Protein 1GV9 (pdb70)

Organism: Rattus norvegicus (NCBI:txid10116)

Nearest PDB structures (foldseek):
  1gv9-assembly1_A  TM=1.005E+00  e=1.846E-49  Rattus norvegicus
  4yge-assembly2_C  TM=9.933E-01  e=7.023E-43  Homo sapiens
  4ygc-assembly1_A  TM=9.864E-01  e=1.204E-42  Homo sapiens
  1r1z-assembly4_D  TM=9.860E-01  e=1.577E-42  Rattus norvegicus
  8jp4-assembly1_B  TM=9.864E-01  e=1.363E-41  Homo sapiens

Secondary structure (DSSP, 8-state):
-EEEE-GGG-EE-SS-S-TTS-BTTEEEEET-EE-SS-EEEE-SSTT-EEEEEESS-B--SSEEEEEEEEEE-SSS----EEEEEEESS---EEEETTE-S--EEEEEEEE------EEEEEEEES-----HHHHHHHH-SEEE----BS-SS-EEEEEEEETTEEEEEEE-SS---TT--EEEEEETT----SSBEEEEEEE--SS--EEEEEEEEEE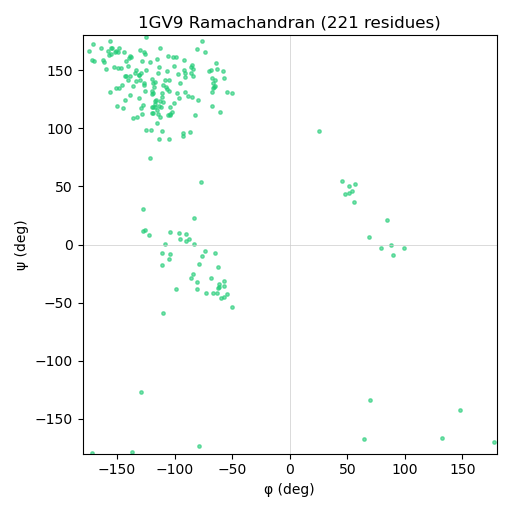EEE-

GO terms:
  GO:0005793 endoplasmic reticulum-Golgi intermediate compartment (C, IDA)
  GO:0042802 identical protein binding (F, IDA)
  GO:0005509 calcium ion binding (F, TAS)
  GO:0005537 D-mannose binding (F, TAS)
  GO:0005793 endoplasmic reticulum-Golgi intermediate compartment (C, TAS)
  GO:0006888 endoplasmic reticulum to Golgi vesicle-mediated transport (P, TAS)
  GO:0098978 glutamatergic synapse (C, IDA)
  GO:0150051 postsynaptic Golgi apparatus (C, IDA)

CATH classification: 2.60.120.200

Solvent-accessible surface area: 10269 Å² total; per-residue (Å²): 118,116,99,140,78,16,139,72,10,7,10,104,22,102,152,7,40,97,132,94,32,61,2,52,86,5,29,65,49,66,59,11,88,24,45,49,91,44,0,81,0,0,14,53,110,124,86,20,103,3,8,0,5,0,129,55,86,1,65,21,143,17,4,15,1,28,1,8,0,92,1,63,23,211,58,85,66,1,9,45,0,0,0,2,2,4,4,71,95,64,15,123,107,5,83,0,8,2,4,32,48,85,20,40,3,0,0,2,0,0,22,2,71,73,145,103,29,14,0,8,0,0,21,11,107,28,136,65,106,2,66,42,168,104,30,6,108,120,51,32,89,21,62,23,98,45,67,2,13,69,35,87,90,18,2,39,0,47,0,21,12,45,120,123,32,0,31,0,44,4,4,29,0,133,35,80,58,128,97,71,32,125,116,10,5,101,18,108,130,12,136,19,21,118,83,0,18,1,0,0,0,0,4,7,22,59,61,18,1,21,0,6,0,33,17,0,36,0,20,43,10,78,159

B-factor: mean 16.16, std 8.23, range [5.57, 56.04]

Radius of gyration: 15.7 Å; Cα contacts (8 Å, |Δi|>4): 688; chains: 1; bounding box: 37×41×34 Å

Structure (mmCIF, N/CA/C/O backbone):
data_1GV9
#
_entry.id   1GV9
#
_cell.length_a   49.043
_cell.length_b   85.407
_cell.length_c   127.672
_cell.angle_alpha   90.00
_cell.angle_beta   90.00
_cell.angle_gamma   90.00
#
_symmetry.space_group_name_H-M   'I 2 2 2'
#
loop_
_entity.id
_entity.type
_entity.pdbx_description
1 polymer P58/ERGIC-53
2 non-polymer 'SULFATE ION'
3 water water
#
loop_
_atom_site.group_PDB
_atom_site.id
_atom_site.type_symbol
_atom_site.label_atom_id
_atom_site.label_alt_id
_atom_site.label_comp_id
_atom_site.label_asym_id
_atom_site.label_entity_id
_atom_site.label_seq_id
_atom_site.pdbx_PDB_ins_code
_atom_site.Cartn_x
_atom_site.Cartn_y
_atom_site.Cartn_z
_atom_site.occupancy
_atom_site.B_iso_or_equiv
_atom_site.auth_seq_id
_atom_site.auth_comp_id
_atom_site.auth_asym_id
_atom_site.auth_atom_id
_atom_site.pdbx_PDB_model_num
ATOM 1 N N . PRO A 1 26 ? -14.723 5.939 16.000 1.00 30.07 50 PRO A N 1
ATOM 2 C CA . PRO A 1 26 ? -13.967 6.123 17.284 1.00 29.54 50 PRO A CA 1
ATOM 3 C C . PRO A 1 26 ? -14.526 7.268 18.149 1.00 28.42 50 PRO A C 1
ATOM 4 O O . PRO A 1 26 ? -14.539 8.410 17.711 1.00 28.65 50 PRO A O 1
ATOM 8 N N . HIS A 1 27 ? -14.987 6.940 19.355 1.00 26.94 51 HIS A N 1
ATOM 9 C CA . HIS A 1 27 ? -15.631 7.893 20.269 1.00 25.74 51 HIS A CA 1
ATOM 10 C C . HIS A 1 27 ? -14.746 9.020 20.819 1.00 23.78 51 HIS A C 1
ATOM 11 O O . HIS A 1 27 ? -13.630 8.777 21.277 1.00 23.62 51 HIS A O 1
ATOM 18 N N . ARG A 1 28 ? -15.298 10.235 20.815 1.00 21.19 52 ARG A N 1
ATOM 19 C CA . ARG A 1 28 ? -14.608 11.431 21.308 1.00 19.18 52 ARG A CA 1
ATOM 20 C C . ARG A 1 28 ? -15.366 12.064 22.468 1.00 17.43 52 ARG A C 1
ATOM 21 O O . ARG A 1 28 ? -16.571 12.300 22.379 1.00 18.26 52 ARG A O 1
ATOM 29 N N . ARG A 1 29 ? -14.664 12.331 23.560 1.00 14.55 53 ARG A N 1
ATOM 30 C CA . ARG A 1 29 ? -15.239 13.080 24.663 1.00 12.88 53 ARG A CA 1
ATOM 31 C C . ARG A 1 29 ? -14.514 14.413 24.735 1.00 11.42 53 ARG A C 1
ATOM 32 O O . ARG A 1 29 ? -13.282 14.444 24.861 1.00 11.05 53 ARG A O 1
ATOM 40 N N . PHE A 1 30 ? -15.259 15.504 24.651 1.00 10.59 54 PHE A N 1
ATOM 41 C CA . PHE A 1 30 ? -14.661 16.823 24.755 1.00 10.18 54 PHE A CA 1
ATOM 42 C C . PHE A 1 30 ? -14.131 17.033 26.162 1.00 9.78 54 PHE A C 1
ATOM 43 O O . PHE A 1 30 ? -14.803 16.759 27.136 1.00 10.61 54 PHE A O 1
ATOM 51 N N . GLU A 1 31 ? -12.896 17.499 26.261 1.00 8.61 55 GLU A N 1
ATOM 52 C CA . GLU A 1 31 ? -12.233 17.675 27.534 1.00 9.01 55 GLU A CA 1
ATOM 53 C C . GLU A 1 31 ? -12.013 19.156 27.778 1.00 9.10 55 GLU A C 1
ATOM 54 O O . GLU A 1 31 ? -11.002 19.726 27.374 1.00 8.65 55 GLU A O 1
ATOM 60 N N . TYR A 1 32 ? -12.982 19.780 28.429 1.00 8.49 56 TYR A N 1
ATOM 61 C CA . TYR A 1 32 ? -12.958 21.214 28.678 1.00 8.04 56 TYR A CA 1
ATOM 62 C C . TYR A 1 32 ? -11.716 21.678 29.431 1.00 8.21 56 TYR A C 1
ATOM 63 O O . TYR A 1 32 ? -11.276 22.800 29.233 1.00 8.03 56 TYR A O 1
ATOM 72 N N . LYS A 1 33 ? -11.164 20.827 30.300 1.00 7.86 57 LYS A N 1
ATOM 73 C CA . LYS A 1 33 ? -10.055 21.222 31.172 1.00 8.00 57 LYS A CA 1
ATOM 74 C C . LYS A 1 33 ? -8.741 21.346 30.412 1.00 7.86 57 LYS A C 1
ATOM 75 O O . LYS A 1 33 ? -7.732 21.780 30.960 1.00 9.04 57 LYS A O 1
ATOM 81 N N . TYR A 1 34 ? -8.770 20.971 29.138 1.00 7.54 58 TYR A N 1
ATOM 82 C CA . TYR A 1 34 ? -7.593 21.057 28.270 1.00 7.46 58 TYR A CA 1
ATOM 83 C C . TYR A 1 34 ? -7.921 21.810 26.988 1.00 6.99 58 TYR A C 1
ATOM 84 O O . TYR A 1 34 ? -7.301 21.594 25.948 1.00 7.29 58 TYR A O 1
ATOM 93 N N . SER A 1 35 ? -8.852 22.743 27.099 1.00 6.64 59 SER A N 1
ATOM 94 C CA . SER A 1 35 ? -9.380 23.450 25.936 1.00 6.60 59 SER A CA 1
ATOM 95 C C . SER A 1 35 ? -9.663 24.923 26.210 1.00 6.46 59 SER A C 1
ATOM 96 O O . SER A 1 35 ? -9.870 25.317 27.351 1.00 7.14 59 SER A O 1
ATOM 99 N N . PHE A 1 36 ? -9.697 25.713 25.142 1.00 7.65 60 PHE A N 1
ATOM 100 C CA . PHE A 1 36 ? -10.145 27.099 25.209 1.00 8.09 60 PHE A CA 1
ATOM 101 C C . PHE A 1 36 ? -10.711 27.532 23.873 1.00 9.17 60 PHE A C 1
ATOM 102 O O . PHE A 1 36 ? -10.332 27.001 22.825 1.00 8.28 60 PHE A O 1
ATOM 110 N N . LYS A 1 37 ? -11.622 28.503 23.940 1.00 10.55 61 LYS A N 1
ATOM 111 C CA . LYS A 1 37 ? -12.276 29.068 22.772 1.00 12.43 61 LYS A CA 1
ATOM 112 C C . LYS A 1 37 ? -13.056 30.289 23.213 1.00 13.06 61 LYS A C 1
ATOM 113 O O . LYS A 1 37 ? -13.380 30.444 24.390 1.00 14.19 61 LYS A O 1
ATOM 119 N N . GLY A 1 38 ? -13.324 31.173 22.265 1.00 14.92 62 GLY A N 1
ATOM 120 C CA . GLY A 1 38 ? -14.214 32.288 22.523 1.00 16.23 62 GLY A CA 1
ATOM 121 C C . GLY A 1 38 ? -15.655 31.790 22.461 1.00 17.91 62 GLY A C 1
ATOM 122 O O . GLY A 1 38 ? -15.898 30.582 22.348 1.00 18.21 62 GLY A O 1
ATOM 123 N N . PRO A 1 39 ? -16.617 32.702 22.540 1.00 19.25 63 PRO A N 1
ATOM 124 C CA . PRO A 1 39 ? -16.359 34.133 22.730 1.00 19.92 63 PRO A CA 1
ATOM 125 C C . PRO A 1 39 ? -15.988 34.394 24.187 1.00 20.93 63 PRO A C 1
ATOM 126 O O . PRO A 1 39 ? -16.049 33.472 25.002 1.00 21.12 63 PRO A O 1
ATOM 130 N N . HIS A 1 40 ? -15.630 35.621 24.533 1.00 22.30 64 HIS A N 1
ATOM 131 C CA . HIS A 1 40 ? -15.213 35.891 25.905 1.00 23.38 64 HIS A CA 1
ATOM 132 C C . HIS A 1 40 ? -14.238 34.796 26.386 1.00 23.40 64 HIS A C 1
ATOM 133 O O . HIS A 1 40 ? -14.437 34.149 27.411 1.00 23.68 64 HIS A O 1
ATOM 140 N N . LEU A 1 41 ? -13.173 34.598 25.625 1.00 23.45 65 LEU A N 1
ATOM 141 C CA . LEU A 1 41 ? -12.167 33.601 25.960 1.00 23.62 65 LEU A CA 1
ATOM 142 C C . LEU A 1 41 ? -11.456 33.913 27.287 1.00 24.34 65 LEU A C 1
ATOM 143 O O . LEU A 1 41 ? -11.204 33.017 28.092 1.00 24.59 65 LEU A O 1
ATOM 148 N N . VAL A 1 42 ? -11.132 35.184 27.496 1.00 25.42 66 VAL A N 1
ATOM 149 C CA . VAL A 1 42 ? -10.373 35.626 28.673 1.00 26.12 66 VAL A CA 1
ATOM 150 C C . VAL A 1 42 ? -11.279 36.125 29.822 1.00 26.75 66 VAL A C 1
ATOM 151 O O . VAL A 1 42 ? -12.286 36.796 29.575 1.00 27.43 66 VAL A O 1
ATOM 155 N N . GLN A 1 43 ? -10.933 35.769 31.064 1.00 27.10 67 GLN A N 1
ATOM 156 C CA . GLN A 1 43 ? -11.694 36.192 32.250 1.00 27.39 67 GLN A CA 1
ATOM 157 C C . GLN A 1 43 ? -11.405 37.674 32.510 1.00 27.40 67 GLN A C 1
ATOM 158 O O . GLN A 1 43 ? -10.439 38.223 31.973 1.00 27.10 67 GLN A O 1
ATOM 164 N N . SER A 1 44 ? -12.218 38.312 33.353 1.00 27.44 68 SER A N 1
ATOM 165 C CA . SER A 1 44 ? -12.036 39.728 33.677 1.00 27.48 68 SER A CA 1
ATOM 166 C C . SER A 1 44 ? -10.698 39.962 34.361 1.00 26.97 68 SER A C 1
ATOM 167 O O . SER A 1 44 ? -10.196 41.085 34.414 1.00 27.29 68 SER A O 1
ATOM 170 N N . ASP A 1 45 ? -10.128 38.890 34.893 1.00 26.00 69 ASP A N 1
ATOM 171 C CA . ASP A 1 45 ? -8.852 38.953 35.580 1.00 25.27 69 ASP A CA 1
ATOM 172 C C . ASP A 1 45 ? -7.660 38.732 34.643 1.00 23.50 69 ASP A C 1
ATOM 173 O O . ASP A 1 45 ? -6.513 38.677 35.099 1.00 23.68 69 ASP A O 1
ATOM 178 N N . GLY A 1 46 ? -7.929 38.579 33.346 1.00 21.29 70 GLY A N 1
ATOM 179 C CA . GLY A 1 46 ? -6.873 38.386 32.367 1.00 19.62 70 GLY A CA 1
ATOM 180 C C . GLY A 1 46 ? -6.444 36.943 32.144 1.00 17.90 70 GLY A C 1
ATOM 181 O O . GLY A 1 46 ? -5.567 36.682 31.330 1.00 17.24 70 GLY A O 1
ATOM 182 N N . THR A 1 47 ? -7.046 35.999 32.860 1.00 16.41 71 THR A N 1
ATOM 183 C CA . THR A 1 47 ? -6.662 34.597 32.702 1.00 15.09 71 THR A CA 1
ATOM 184 C C . THR A 1 47 ? -7.637 33.817 31.835 1.00 13.54 71 THR A C 1
ATOM 185 O O . THR A 1 47 ? -8.781 34.201 31.625 1.00 15.22 71 THR A O 1
ATOM 189 N N . VAL A 1 48 ? -7.144 32.689 31.348 1.00 11.69 72 VAL A N 1
ATOM 190 C CA . VAL A 1 48 ? -7.877 31.786 30.486 1.00 10.76 72 VAL A CA 1
ATOM 191 C C . VAL A 1 48 ? -8.110 30.540 31.316 1.00 9.57 72 VAL A C 1
ATOM 192 O O . VAL A 1 48 ? -7.175 29.911 31.767 1.00 8.78 72 VAL A O 1
ATOM 196 N N . PRO A 1 49 ? -9.353 30.186 31.575 1.00 9.10 73 PRO A N 1
ATOM 197 C CA . PRO A 1 49 ? -9.590 29.025 32.427 1.00 8.46 73 PRO A CA 1
ATOM 198 C C . PRO A 1 49 ? -8.816 27.780 32.009 1.00 8.27 73 PRO A C 1
ATOM 199 O O . PRO A 1 49 ? -8.779 27.411 30.836 1.00 7.85 73 PRO A O 1
ATOM 203 N N . PHE A 1 50 ? -8.152 27.188 32.988 1.00 7.88 74 PHE A N 1
ATOM 204 C CA . PHE A 1 50 ? -7.448 25.912 32.860 1.00 7.77 74 PHE A CA 1
ATOM 205 C C . PHE A 1 50 ? -6.093 26.000 32.194 1.00 8.18 74 PHE A C 1
ATOM 206 O O . PHE A 1 50 ? -5.379 25.004 32.150 1.00 8.23 74 PHE A O 1
ATOM 214 N N . TRP A 1 51 ? -5.732 27.200 31.748 1.00 7.64 75 TRP A N 1
ATOM 215 C CA . TRP A 1 51 ? -4.472 27.412 31.049 1.00 7.55 75 TRP A CA 1
ATOM 216 C C . TRP A 1 51 ? -3.676 28.550 31.669 1.00 7.93 75 TRP A C 1
ATOM 217 O O . TRP A 1 51 ? -4.192 29.428 32.337 1.00 9.04 75 TRP A O 1
ATOM 228 N N . ALA A 1 52 ? -2.375 28.509 31.4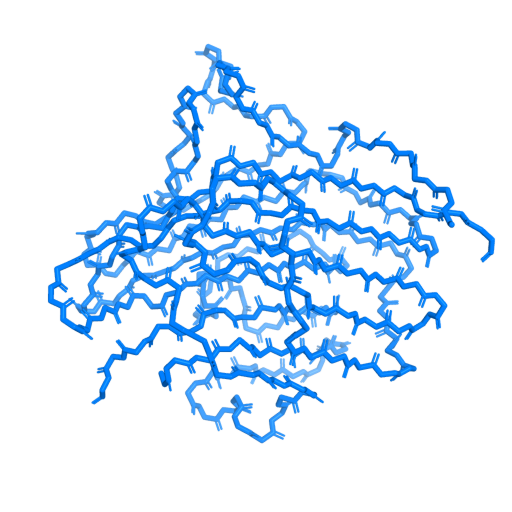10 1.00 7.85 76 ALA A N 1
ATOM 229 C CA . ALA A 1 52 ? -1.459 29.562 31.800 1.00 7.94 76 ALA A CA 1
ATOM 230 C C . ALA A 1 52 ? -0.838 30.143 30.542 1.00 7.66 76 ALA A C 1
ATOM 231 O O . ALA A 1 52 ? -0.366 29.390 29.692 1.00 8.74 76 ALA A O 1
ATOM 233 N N . HIS A 1 53 ? -0.849 31.467 30.419 1.00 8.53 77 HIS A N 1
ATOM 234 C CA . HIS A 1 53 ? -0.205 32.144 29.295 1.00 8.42 77 HIS A CA 1
ATOM 235 C C . HIS A 1 53 ? 1.053 32.808 29.815 1.00 8.76 77 HIS A C 1
ATOM 236 O O . HIS A 1 53 ? 1.141 33.195 30.980 1.00 9.88 77 HIS A O 1
ATOM 243 N N . ALA A 1 54 ? 2.038 32.913 28.942 1.00 7.84 78 ALA A N 1
ATOM 244 C CA . ALA A 1 54 ? 3.331 33.420 29.334 1.00 8.03 78 ALA A CA 1
ATOM 245 C C . ALA A 1 54 ? 4.013 34.147 28.199 1.00 8.83 78 ALA A C 1
ATOM 246 O O . ALA A 1 54 ? 3.629 34.075 27.032 1.00 8.15 78 ALA A O 1
ATOM 248 N N . GLY A 1 55 ? 5.051 34.877 28.561 1.00 8.82 79 GLY A N 1
ATOM 249 C CA . GLY A 1 55 ? 5.825 35.604 27.585 1.00 8.70 79 GLY A CA 1
ATOM 250 C C . GLY A 1 55 ? 5.054 36.759 27.011 1.00 8.81 79 GLY A C 1
ATOM 251 O O . GLY A 1 55 ? 4.392 37.500 27.715 1.00 9.43 79 GLY A O 1
ATOM 252 N N . ASN A 1 56 ? 5.106 36.882 25.696 1.00 8.39 80 ASN A N 1
ATOM 253 C CA . ASN A 1 56 ? 4.416 37.951 24.999 1.00 8.59 80 ASN A CA 1
ATOM 254 C C . ASN A 1 56 ? 2.987 37.595 24.587 1.00 8.09 80 ASN A C 1
ATOM 255 O O . ASN A 1 56 ? 2.352 38.362 23.898 1.00 9.05 80 ASN A O 1
ATOM 260 N N . ALA A 1 57 ? 2.474 36.455 25.048 1.00 7.97 81 ALA A N 1
ATOM 261 C CA . ALA A 1 57 ? 1.102 36.057 24.736 1.00 8.33 81 ALA A CA 1
ATOM 262 C C . ALA A 1 57 ? 0.103 37.024 25.340 1.00 9.11 81 ALA A C 1
ATOM 263 O O . ALA A 1 57 ? 0.205 37.407 26.498 1.00 10.05 81 ALA A O 1
ATOM 265 N N . ILE A 1 58 ? -0.893 37.364 24.536 1.00 9.52 82 ILE A N 1
ATOM 266 C CA . ILE A 1 58 ? -1.931 38.330 24.869 1.00 10.97 82 ILE A CA 1
ATOM 267 C C . ILE A 1 58 ? -3.305 37.685 24.703 1.00 9.73 82 ILE A C 1
ATOM 268 O O . ILE A 1 58 ? -3.792 37.564 23.590 1.00 9.08 82 ILE A O 1
ATOM 273 N N . PRO A 1 59 ? -3.929 37.218 25.766 1.00 10.15 83 PRO A N 1
ATOM 274 C CA . PRO A 1 59 ? -5.297 36.742 25.639 1.00 10.58 83 PRO A CA 1
ATOM 275 C C . PRO A 1 59 ? -6.240 37.895 25.268 1.00 11.32 83 PRO A C 1
ATOM 276 O O . PRO A 1 59 ? -6.064 39.019 25.727 1.00 11.26 83 PRO A O 1
ATOM 280 N N . SER A 1 60 ? -7.205 37.620 24.401 1.00 11.90 84 SER A N 1
ATOM 281 C CA . SER A 1 60 ? -8.248 38.585 24.060 1.00 13.06 84 SER A CA 1
ATOM 282 C C . SER A 1 60 ? -9.574 37.831 24.027 1.00 13.84 84 SER A C 1
ATOM 283 O O . SER A 1 60 ? -9.632 36.620 24.296 1.00 13.59 84 SER A O 1
ATOM 286 N N . ALA A 1 61 ? -10.644 38.539 23.698 1.00 14.89 85 ALA A N 1
ATOM 287 C CA . ALA A 1 61 ? -11.965 37.954 23.775 1.00 15.87 85 ALA A CA 1
ATOM 288 C C . ALA A 1 61 ? -12.182 36.755 22.850 1.00 16.04 85 ALA A C 1
ATOM 289 O O . ALA A 1 61 ? -12.846 35.786 23.240 1.00 16.13 85 ALA A O 1
ATOM 291 N N . ASP A 1 62 ? -11.602 36.825 21.654 1.00 15.74 86 ASP A N 1
ATOM 292 C CA . ASP A 1 62 ? -11.843 35.853 20.587 1.00 16.00 86 ASP A CA 1
ATOM 293 C C . ASP A 1 62 ? -10.667 34.962 20.256 1.00 14.68 86 ASP A C 1
ATOM 294 O O . ASP A 1 62 ? -10.805 34.037 19.463 1.00 14.84 86 ASP A O 1
ATOM 299 N N . GLN A 1 63 ? -9.507 35.245 20.838 1.00 13.16 87 GLN A N 1
ATOM 300 C CA . GLN A 1 63 ? -8.315 34.492 20.506 1.00 12.33 87 GLN A CA 1
ATOM 301 C C . GLN A 1 63 ? -7.209 34.868 21.477 1.00 10.80 87 GLN A C 1
ATOM 302 O O . GLN A 1 63 ? -7.367 35.754 22.313 1.00 12.38 87 GLN A O 1
ATOM 308 N N . ILE A 1 64 ? -6.102 34.151 21.389 1.00 8.48 88 ILE A N 1
ATOM 309 C CA . ILE A 1 64 ? -4.904 34.519 22.113 1.00 7.75 88 ILE A CA 1
ATOM 310 C C . ILE A 1 64 ? -3.845 34.820 21.048 1.00 7.32 88 ILE A C 1
ATOM 311 O O . ILE A 1 64 ? -3.547 33.985 20.201 1.00 7.75 88 ILE A O 1
ATOM 316 N N . ARG A 1 65 ? -3.289 36.014 21.105 1.00 6.73 89 ARG A N 1
ATOM 317 C CA . ARG A 1 65 ? -2.195 36.395 20.234 1.00 6.94 89 ARG A CA 1
ATOM 318 C C . ARG A 1 65 ? -0.932 35.939 20.944 1.00 6.93 89 ARG A C 1
ATOM 319 O O . ARG A 1 65 ? -0.450 36.597 21.866 1.00 7.70 89 ARG A O 1
ATOM 327 N N . ILE A 1 66 ? -0.448 34.776 20.552 1.00 7.31 90 ILE A N 1
ATOM 328 C CA . ILE A 1 66 ? 0.662 34.144 21.249 1.00 7.91 90 ILE A CA 1
ATOM 329 C C . ILE A 1 66 ? 1.959 34.906 21.109 1.00 8.58 90 ILE A C 1
ATOM 330 O O . ILE A 1 66 ? 2.725 35.010 22.066 1.00 9.31 90 ILE A O 1
ATOM 335 N N . ALA A 1 67 ? 2.233 35.393 19.909 1.00 8.14 91 ALA A N 1
ATOM 336 C CA . ALA A 1 67 ? 3.411 36.206 19.646 1.00 8.81 91 ALA A CA 1
ATOM 337 C C . ALA A 1 67 ? 2.966 37.224 18.614 1.00 8.63 91 ALA A C 1
ATOM 338 O O . ALA A 1 67 ? 2.569 36.854 17.511 1.00 8.37 91 ALA A O 1
ATOM 340 N N . PRO A 1 68 ? 3.001 38.499 18.975 1.00 8.69 92 PRO A N 1
ATOM 341 C CA . PRO A 1 68 ? 2.604 39.550 18.047 1.00 8.39 92 PRO A CA 1
ATOM 342 C C . PRO A 1 68 ? 3.715 39.889 17.070 1.00 8.68 92 PRO A C 1
ATOM 343 O O . PRO A 1 68 ? 4.870 39.500 17.291 1.00 9.90 92 PRO A O 1
ATOM 347 N N . SER A 1 69 ? 3.359 40.656 16.033 1.00 8.31 93 SER A N 1
ATOM 348 C CA . SER A 1 69 ? 4.273 41.041 14.955 1.00 8.66 93 SER A CA 1
ATOM 349 C C . SER A 1 69 ? 5.243 42.153 15.361 1.00 9.67 93 SER A C 1
ATOM 350 O O . SER A 1 69 ? 5.346 43.186 14.675 1.00 9.70 93 SER A O 1
ATOM 353 N N . LEU A 1 70 ? 5.946 41.902 16.466 1.00 11.47 94 LEU A N 1
ATOM 354 C CA . LEU A 1 70 ? 7.018 42.748 16.986 1.00 12.33 94 LEU A CA 1
ATOM 355 C C . LEU A 1 70 ? 8.284 41.908 16.889 1.00 12.64 94 LEU A C 1
ATOM 356 O O . LEU A 1 70 ? 8.226 40.693 16.831 1.00 11.23 94 LEU A O 1
ATOM 361 N N . LYS A 1 71 ? 9.436 42.552 16.899 1.00 13.32 95 LYS A N 1
ATOM 362 C CA . LYS A 1 71 ? 10.699 41.837 16.881 1.00 14.05 95 LYS A CA 1
ATOM 363 C C . LYS A 1 71 ? 10.971 41.016 18.146 1.00 12.55 95 LYS A C 1
ATOM 364 O O . LYS A 1 71 ? 10.689 41.454 19.257 1.00 12.06 95 LYS A O 1
ATOM 370 N N . SER A 1 72 ? 11.504 39.813 17.944 1.00 12.49 96 SER A N 1
ATOM 371 C CA . SER A 1 72 ? 12.032 39.003 19.029 1.00 12.77 96 SER A CA 1
ATOM 372 C C . SER A 1 72 ? 11.047 38.713 20.147 1.00 11.70 96 SER A C 1
ATOM 373 O O . SER A 1 72 ? 11.319 38.944 21.322 1.00 12.22 96 SER A O 1
ATOM 376 N N . GLN A 1 73 ? 9.891 38.206 19.738 1.00 10.41 97 GLN A N 1
ATOM 377 C CA . GLN A 1 73 ? 8.823 37.838 20.657 1.00 9.35 97 GLN A CA 1
ATOM 378 C C . GLN A 1 73 ? 8.838 36.333 20.881 1.00 9.19 97 GLN A C 1
ATOM 379 O O . GLN A 1 73 ? 9.265 35.558 20.015 1.00 9.00 97 GLN A O 1
ATOM 385 N N . ARG A 1 74 ? 8.328 35.944 22.040 1.00 8.18 98 ARG A N 1
ATOM 386 C CA . ARG A 1 74 ? 8.108 34.548 22.398 1.00 8.03 98 ARG A CA 1
ATOM 387 C C . ARG A 1 74 ? 6.895 34.529 23.300 1.00 7.99 98 ARG A C 1
ATOM 388 O O . ARG A 1 74 ? 6.788 35.354 24.194 1.00 8.78 98 ARG A O 1
ATOM 396 N N . GLY A 1 75 ? 5.976 33.605 23.072 1.00 7.06 99 GLY A N 1
ATOM 397 C CA . GLY A 1 75 ? 4.862 33.458 23.980 1.00 6.48 99 GLY A CA 1
ATOM 398 C C . GLY A 1 75 ? 4.361 32.041 23.993 1.00 5.57 99 GLY A C 1
ATOM 399 O O . GLY A 1 75 ? 4.665 31.266 23.095 1.00 6.52 99 GLY A O 1
ATOM 400 N N . SER A 1 76 ? 3.529 31.726 24.980 1.00 6.75 100 SER A N 1
ATOM 401 C CA . SER A 1 76 ? 2.968 30.386 25.052 1.00 6.66 100 SER A CA 1
ATOM 402 C C . SER A 1 76 ? 1.688 30.370 25.839 1.00 6.78 100 SER A C 1
ATOM 403 O O . SER A 1 76 ? 1.409 31.297 26.584 1.00 6.88 100 SER A O 1
ATOM 406 N N . VAL A 1 77 ? 0.950 29.282 25.649 1.00 7.34 101 VAL A N 1
ATOM 407 C CA . VAL A 1 77 ? -0.219 28.965 26.435 1.00 6.85 101 VAL A CA 1
ATOM 408 C C . VAL A 1 77 ? -0.144 27.467 26.705 1.00 5.86 101 VAL A C 1
ATOM 409 O O . VAL A 1 77 ? -0.032 26.672 25.761 1.00 6.52 101 VAL A O 1
ATOM 413 N N . TRP A 1 78 ? -0.262 27.073 27.973 1.00 5.89 102 TRP A N 1
ATOM 414 C CA . TRP A 1 78 ? -0.175 25.678 28.372 1.00 6.07 102 TRP A CA 1
ATOM 415 C C . TRP A 1 78 ? -1.288 25.328 29.329 1.00 6.28 102 TRP A C 1
ATOM 416 O O . TRP A 1 78 ? -1.679 26.139 30.156 1.00 6.62 102 TRP A O 1
ATOM 427 N N . THR A 1 79 ? -1.693 24.070 29.282 1.00 6.62 103 THR A N 1
ATOM 428 C CA . THR A 1 79 ? -2.674 23.611 30.253 1.00 7.24 103 THR A CA 1
ATOM 429 C C . THR A 1 79 ? -2.015 23.616 31.630 1.00 8.10 103 THR A C 1
ATOM 430 O O . THR A 1 79 ? -0.824 23.316 31.774 1.00 8.27 103 THR A O 1
ATOM 434 N N . LYS A 1 80 ? -2.780 23.964 32.648 1.00 8.24 104 LYS A N 1
ATOM 435 C CA . LYS A 1 80 ? -2.247 24.015 34.002 1.00 8.96 104 LYS A CA 1
ATOM 436 C C . LYS A 1 80 ? -2.148 22.641 34.629 1.00 9.47 104 LYS A C 1
ATOM 437 O O . LYS A 1 80 ? -1.446 22.477 35.622 1.00 10.28 104 LYS A O 1
ATOM 443 N N . THR A 1 81 ? -2.849 21.667 34.057 1.00 9.17 105 THR A N 1
ATOM 444 C CA . THR A 1 81 ? -2.792 20.298 34.540 1.00 9.27 105 THR A CA 1
ATOM 445 C C . THR A 1 81 ? -2.446 19.358 33.430 1.00 9.41 105 THR A C 1
ATOM 446 O O . THR A 1 81 ? -2.500 19.710 32.250 1.00 9.20 105 THR A O 1
ATOM 450 N N . LYS A 1 82 ? -2.090 18.148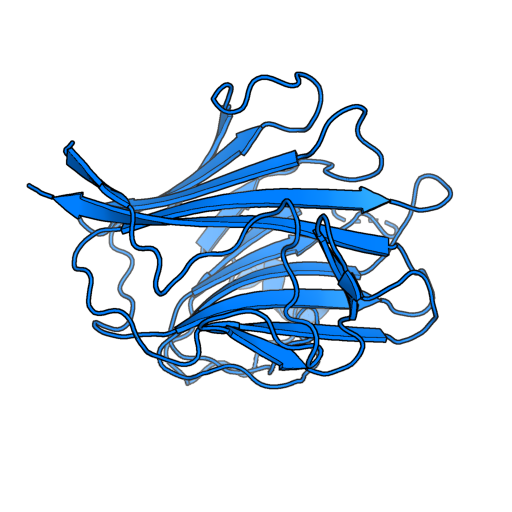 33.831 1.00 10.75 106 LYS A N 1
ATOM 451 C CA . LYS A 1 82 ? -1.769 17.095 32.902 1.00 11.86 106 LYS A CA 1
ATOM 452 C C . LYS A 1 82 ? -3.012 16.287 32.593 1.00 12.05 106 LYS A C 1
ATOM 453 O O . LYS A 1 82 ? -3.913 16.160 33.432 1.00 13.12 106 LYS A O 1
ATOM 459 N N . ALA A 1 83 ? -3.030 15.744 31.386 1.00 12.70 107 ALA A N 1
ATOM 460 C CA . ALA A 1 83 ? -4.051 14.831 30.922 1.00 13.31 107 ALA A CA 1
ATOM 461 C C . ALA A 1 83 ? -3.424 13.443 30.843 1.00 14.12 107 ALA A C 1
ATOM 462 O O . ALA A 1 83 ? -2.254 13.302 30.473 1.00 13.71 107 ALA A O 1
ATOM 464 N N . ALA A 1 84 ? -4.196 12.422 31.210 1.00 14.64 108 ALA A N 1
ATOM 465 C CA . ALA A 1 84 ? -3.736 11.036 31.136 1.00 15.39 108 ALA A CA 1
ATOM 466 C C . ALA A 1 84 ? -4.699 10.295 30.220 1.00 16.25 108 ALA A C 1
ATOM 467 O O . ALA A 1 84 ? -5.556 9.536 30.674 1.00 18.00 108 ALA A O 1
ATOM 469 N N . PHE A 1 85 ? -4.570 10.557 28.925 1.00 16.43 109 PHE A N 1
ATOM 470 C CA . PHE A 1 85 ? -5.425 9.952 27.916 1.00 16.17 109 PHE A CA 1
ATOM 471 C C . PHE A 1 85 ? -4.647 8.971 27.080 1.00 17.22 109 PHE A C 1
ATOM 472 O O . PHE A 1 85 ? -3.663 9.345 26.452 1.00 17.57 109 PHE A O 1
ATOM 480 N N . GLU A 1 86 ? -5.098 7.724 27.035 1.00 17.62 110 GLU A N 1
ATOM 481 C CA . GLU A 1 86 ? -4.437 6.726 26.210 1.00 18.61 110 GLU A CA 1
ATOM 482 C C . GLU A 1 86 ? -4.490 7.140 24.746 1.00 17.68 110 GLU A C 1
ATOM 483 O O . GLU A 1 86 ? -3.574 6.859 23.965 1.00 18.89 110 GLU A O 1
ATOM 489 N N . ASN A 1 87 ? -5.587 7.796 24.387 1.00 15.93 111 ASN A N 1
ATOM 490 C CA . ASN A 1 87 ? -5.809 8.260 23.030 1.00 15.00 111 ASN A CA 1
ATOM 491 C C . ASN A 1 87 ? -6.450 9.625 23.093 1.00 13.75 111 ASN A C 1
ATOM 492 O O . ASN A 1 87 ? -7.307 9.878 23.942 1.00 12.78 111 ASN A O 1
ATOM 497 N N . TRP A 1 88 ? -6.050 1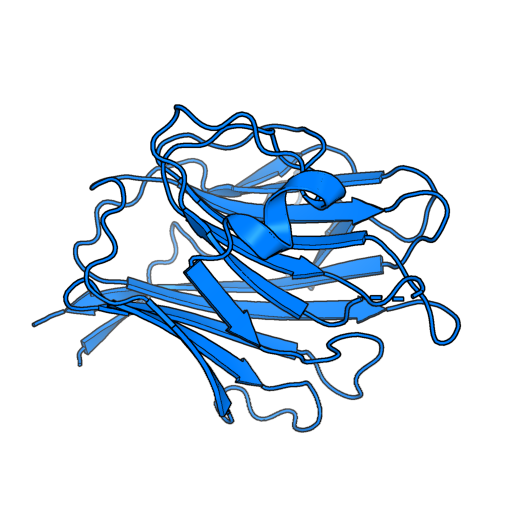0.506 22.188 1.00 11.84 112 TRP A N 1
ATOM 498 C CA . TRP A 1 88 ? -6.569 11.858 22.208 1.00 11.26 112 TRP A CA 1
ATOM 499 C C . TRP A 1 88 ? -6.505 12.516 20.851 1.00 10.17 112 TRP A C 1
ATOM 500 O O . TRP A 1 88 ? -5.853 12.033 19.923 1.00 10.59 112 TRP A O 1
ATOM 511 N N . GLU A 1 89 ? -7.164 13.658 20.758 1.00 10.09 113 GLU A N 1
ATOM 512 C CA . GLU A 1 89 ? -7.179 14.420 19.540 1.00 10.01 113 GLU A CA 1
ATOM 513 C C . GLU A 1 89 ? -7.336 15.877 19.899 1.00 9.58 113 GLU A C 1
ATOM 514 O O . GLU A 1 89 ? -8.164 16.227 20.735 1.00 10.02 113 GLU A O 1
ATOM 520 N N . VAL A 1 90 ? -6.531 16.722 19.272 1.00 8.80 114 VAL A N 1
ATOM 521 C CA . VAL A 1 90 ? -6.653 18.156 19.465 1.00 8.93 114 VAL A CA 1
ATOM 522 C C . VAL A 1 90 ? -6.971 18.813 18.136 1.00 8.69 114 VAL A C 1
ATOM 523 O O . VAL A 1 90 ? -6.435 18.442 17.086 1.00 9.45 114 VAL A O 1
ATOM 527 N N . GLU A 1 91 ? -7.877 19.774 18.199 1.00 8.76 115 GLU A N 1
ATOM 528 C CA . GLU A 1 91 ? -8.244 20.597 17.063 1.00 9.09 115 GLU A CA 1
ATOM 529 C C . GLU A 1 91 ? -7.811 22.012 17.394 1.00 8.46 115 GLU A C 1
ATOM 530 O O . GLU A 1 91 ? -8.338 22.641 18.297 1.00 7.81 115 GLU A O 1
ATOM 536 N N . VAL A 1 92 ? -6.827 22.510 16.669 1.00 8.50 116 VAL A N 1
ATOM 537 C CA . VAL A 1 92 ? -6.287 23.826 16.944 1.00 9.11 116 VAL A CA 1
ATOM 538 C C . VAL A 1 92 ? -6.553 24.726 15.753 1.00 8.90 116 VAL A C 1
ATOM 539 O O . VAL A 1 92 ? -6.151 24.400 14.640 1.00 9.88 116 VAL A O 1
ATOM 543 N N . THR A 1 93 ? -7.203 25.859 15.991 1.00 8.59 117 THR A N 1
ATOM 544 C CA . THR A 1 93 ? -7.532 26.812 14.943 1.00 8.32 117 THR A CA 1
ATOM 545 C C . THR A 1 93 ? -6.686 28.039 15.164 1.00 8.25 117 THR A C 1
ATOM 546 O O . THR A 1 93 ? -6.680 28.612 16.256 1.00 7.86 117 THR A O 1
ATOM 550 N N . PHE A 1 94 ? -5.969 28.444 14.127 1.00 8.16 118 PHE A N 1
ATOM 551 C CA . PHE A 1 94 ? -5.026 29.523 14.241 1.00 8.18 118 PHE A CA 1
ATOM 552 C C . PHE A 1 94 ? -4.867 30.327 12.981 1.00 8.82 118 PHE A C 1
ATOM 553 O O . PHE A 1 94 ? -5.381 29.974 11.933 1.00 9.05 118 PHE A O 1
ATOM 561 N N . ARG A 1 95 ? -4.178 31.447 13.131 1.00 8.94 119 ARG A N 1
ATOM 562 C CA . ARG A 1 95 ? -3.821 32.285 12.002 1.00 9.75 119 ARG A CA 1
ATOM 563 C C . ARG A 1 95 ? -2.395 32.758 12.202 1.00 9.58 119 ARG A C 1
ATOM 564 O O . ARG A 1 95 ? -1.957 33.005 13.327 1.00 10.09 119 ARG A O 1
ATOM 572 N N . VAL A 1 96 ? -1.670 32.885 11.099 1.00 9.63 120 VAL A N 1
ATOM 573 C CA . VAL A 1 96 ? -0.331 33.463 11.116 1.00 9.28 120 VAL A CA 1
ATOM 574 C C . VAL A 1 96 ? -0.370 34.536 10.040 1.00 9.60 120 VAL A C 1
ATOM 575 O O . VAL A 1 96 ? -0.543 34.240 8.857 1.00 10.08 120 VAL A O 1
ATOM 579 N N . THR A 1 97 ? -0.282 35.787 10.461 1.00 9.45 121 THR A N 1
ATOM 580 C CA . THR A 1 97 ? -0.562 36.924 9.582 1.00 10.00 121 THR A CA 1
ATOM 581 C C . THR A 1 97 ? 0.590 37.883 9.575 1.00 10.51 121 THR A C 1
ATOM 582 O O . THR A 1 97 ? 1.111 38.261 10.619 1.00 10.65 121 THR A O 1
ATOM 586 N N . GLY A 1 98 ? 1.003 38.298 8.390 1.00 11.82 122 GLY A N 1
ATOM 587 C CA . GLY A 1 98 ? 2.097 39.231 8.320 1.00 13.35 122 GLY A CA 1
ATOM 588 C C . GLY A 1 98 ? 2.306 39.753 6.937 1.00 15.39 122 GLY A C 1
ATOM 589 O O . GLY A 1 98 ? 1.622 39.379 5.995 1.00 14.49 122 GLY A O 1
ATOM 590 N N . ARG A 1 99 ? 3.303 40.607 6.835 1.00 18.53 123 ARG A N 1
ATOM 591 C CA . ARG A 1 99 ? 3.550 41.293 5.598 1.00 21.24 123 ARG A CA 1
ATOM 592 C C . ARG A 1 99 ? 4.419 40.457 4.673 1.00 22.10 123 ARG A C 1
ATOM 593 O O . ARG A 1 99 ? 5.184 39.597 5.104 1.00 22.60 123 ARG A O 1
ATOM 601 N N . GLY A 1 100 ? 4.246 40.691 3.383 1.00 23.05 124 GLY A N 1
ATOM 602 C CA . GLY A 1 100 ? 5.023 40.014 2.365 1.00 23.64 124 GLY A CA 1
ATOM 603 C C . GLY A 1 100 ? 4.863 38.513 2.219 1.00 24.01 124 GLY A C 1
ATOM 604 O O . GLY A 1 100 ? 3.952 37.872 2.767 1.00 24.46 124 GLY A O 1
ATOM 605 N N . ARG A 1 101 ? 5.790 37.954 1.453 1.00 23.79 125 ARG A N 1
ATOM 606 C CA . ARG A 1 101 ? 5.829 36.535 1.193 1.00 23.99 125 ARG A CA 1
ATOM 607 C C . ARG A 1 101 ? 6.777 35.848 2.169 1.00 22.60 125 ARG A C 1
ATOM 608 O O . ARG A 1 101 ? 7.027 34.663 2.038 1.00 22.84 125 ARG A O 1
ATOM 610 N N . ILE A 1 102 ? 7.321 36.587 3.129 1.00 21.10 126 ILE A N 1
ATOM 611 C CA . ILE A 1 102 ? 8.177 35.976 4.147 1.00 20.09 126 ILE A CA 1
ATOM 612 C C . ILE A 1 102 ? 7.721 36.426 5.510 1.00 18.53 126 ILE A C 1
ATOM 613 O O . ILE A 1 102 ? 7.288 37.556 5.688 1.00 18.11 126 ILE A O 1
ATOM 618 N N . GLY A 1 103 ? 7.848 35.538 6.485 1.00 16.21 127 GLY A N 1
ATOM 619 C CA . GLY A 1 103 ? 7.484 35.860 7.845 1.00 15.06 127 GLY A CA 1
ATOM 620 C C . GLY A 1 103 ? 8.247 34.946 8.778 1.00 13.79 127 GLY A C 1
ATOM 621 O O . GLY A 1 103 ? 8.956 34.041 8.346 1.00 14.03 127 GLY A O 1
ATOM 622 N N . ALA A 1 104 ? 8.105 35.169 10.073 1.00 12.40 128 ALA A N 1
ATOM 623 C CA . ALA A 1 104 ? 8.799 34.342 11.053 1.00 11.12 128 ALA A CA 1
ATOM 624 C C . ALA A 1 104 ? 8.119 34.495 12.411 1.00 10.75 128 ALA A C 1
ATOM 625 O O . ALA A 1 104 ? 7.464 35.510 12.648 1.00 10.23 128 ALA A O 1
ATOM 627 N N . ASP A 1 105 ? 8.265 33.529 13.324 1.00 10.81 129 ASP A N 1
ATOM 628 C CA . ASP A 1 105 ? 9.007 32.267 13.141 1.00 11.16 129 ASP A CA 1
ATOM 629 C C . ASP A 1 105 ? 8.044 31.136 12.807 1.00 10.47 129 ASP A C 1
ATOM 630 O O . ASP A 1 105 ? 8.335 30.218 12.041 1.00 11.36 129 ASP A O 1
ATOM 635 N N . GLY A 1 106 ? 6.899 31.180 13.470 1.00 10.02 130 GLY A N 1
ATOM 636 C CA . GLY A 1 106 ? 5.910 30.139 13.394 1.00 9.66 130 GLY A CA 1
ATOM 637 C C . GLY A 1 106 ? 5.434 29.747 14.771 1.00 8.87 130 GLY A C 1
ATOM 638 O O . GLY A 1 106 ? 5.637 30.460 15.754 1.00 9.53 130 GLY A O 1
ATOM 639 N N . LEU A 1 107 ? 4.742 28.620 14.808 1.00 9.48 131 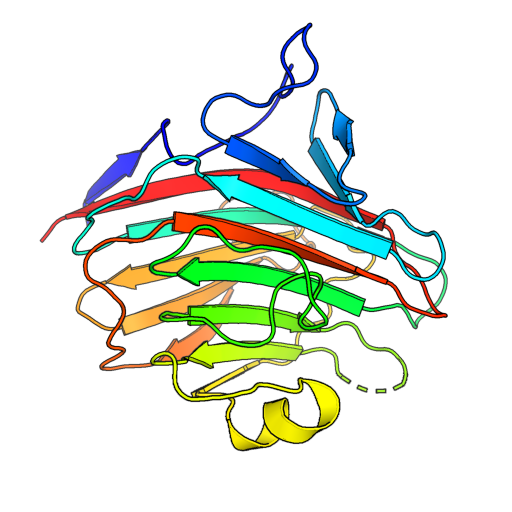LEU A N 1
ATOM 640 C CA . LEU A 1 107 ? 4.157 28.168 16.043 1.00 10.02 131 LEU A CA 1
ATOM 641 C C . LEU A 1 107 ? 4.310 26.696 16.226 1.00 9.23 131 LEU A C 1
ATOM 642 O O . LEU A 1 107 ? 4.548 25.953 15.280 1.00 10.50 131 LEU A O 1
ATOM 647 N N . ALA A 1 108 ? 4.142 26.269 17.467 1.00 8.05 132 ALA A N 1
ATOM 648 C CA . ALA A 1 108 ? 4.294 24.881 17.835 1.00 7.97 132 ALA A CA 1
ATOM 649 C C . ALA A 1 108 ? 3.143 24.423 18.713 1.00 7.55 132 ALA A C 1
ATOM 650 O O . ALA A 1 108 ? 2.706 25.155 19.585 1.00 7.77 132 ALA A O 1
ATOM 652 N N . ILE A 1 109 ? 2.694 23.200 18.469 1.00 7.85 133 ILE A N 1
ATOM 653 C CA . ILE A 1 109 ? 1.685 22.539 19.292 1.00 7.45 133 ILE A CA 1
ATOM 654 C C . ILE A 1 109 ? 2.420 21.433 20.019 1.00 7.59 133 ILE A C 1
ATOM 655 O O . ILE A 1 109 ? 3.213 20.712 19.425 1.00 8.77 133 ILE A O 1
ATOM 660 N N . TRP A 1 110 ? 2.118 21.294 21.297 1.00 7.33 134 TRP A N 1
ATOM 661 C CA . TRP A 1 110 ? 2.874 20.404 22.164 1.00 6.82 134 TRP A CA 1
ATOM 662 C C . TRP A 1 110 ? 2.006 19.476 22.997 1.00 7.86 134 TRP A C 1
ATOM 663 O O . TRP A 1 110 ? 0.931 19.852 23.465 1.00 7.83 134 TRP A O 1
ATOM 674 N N . TYR A 1 111 ? 2.515 18.270 23.218 1.00 7.83 135 TYR A N 1
ATOM 675 C CA . TYR A 1 111 ? 2.034 17.386 24.275 1.00 8.30 135 TYR A CA 1
ATOM 676 C C . TYR A 1 111 ? 3.321 16.909 24.960 1.00 8.18 135 TYR A C 1
ATOM 677 O O . TYR A 1 111 ? 4.104 16.174 24.354 1.00 8.69 135 TYR A O 1
ATOM 686 N N . THR A 1 112 ? 3.559 17.368 26.179 1.00 8.43 136 THR A N 1
ATOM 687 C CA . THR A 1 112 ? 4.808 17.043 26.869 1.00 8.49 136 THR A CA 1
ATOM 688 C C . THR A 1 112 ? 4.558 16.770 28.335 1.00 8.58 136 THR A C 1
ATOM 689 O O . THR A 1 112 ? 3.617 17.281 28.931 1.00 8.56 136 THR A O 1
ATOM 693 N N . GLU A 1 113 ? 5.420 15.968 28.947 1.00 8.89 137 GLU A N 1
ATOM 694 C CA . GLU A 1 113 ? 5.262 15.650 30.356 1.00 9.89 137 GLU A CA 1
ATOM 695 C C . GLU A 1 113 ? 5.170 16.881 31.241 1.00 9.56 137 GLU A C 1
ATOM 696 O O . GLU A 1 113 ? 4.363 16.933 32.164 1.00 10.35 137 GLU A O 1
ATOM 702 N N . ASN A 1 114 ? 6.013 17.864 30.962 1.00 8.90 138 ASN A N 1
ATOM 703 C CA . ASN A 1 114 ? 6.081 19.070 31.769 1.00 9.11 138 ASN A CA 1
ATOM 704 C C . ASN A 1 114 ? 5.300 20.192 31.132 1.00 9.32 138 ASN A C 1
ATOM 705 O O . ASN A 1 114 ? 4.997 20.164 29.929 1.00 10.33 138 ASN A O 1
ATOM 710 N N . GLN A 1 115 ? 4.989 21.178 31.959 1.00 9.77 139 GLN A N 1
ATOM 711 C CA . GLN A 1 115 ? 4.375 22.394 31.483 1.00 9.53 139 GLN A CA 1
ATOM 712 C C . GLN A 1 115 ? 5.489 23.276 30.958 1.00 9.97 139 GLN A C 1
ATOM 713 O O . GLN A 1 115 ? 6.339 23.730 31.721 1.00 10.56 139 GLN A O 1
ATOM 719 N N . GLY A 1 116 ? 5.515 23.471 29.647 1.00 9.02 140 GLY A N 1
ATOM 720 C CA . GLY A 1 116 ? 6.616 24.146 28.997 1.00 8.95 140 GLY A CA 1
ATOM 721 C C . GLY A 1 116 ? 6.815 25.575 29.396 1.00 10.23 140 GLY A C 1
ATOM 722 O O . GLY A 1 116 ? 5.891 26.285 29.787 1.00 11.14 140 GLY A O 1
ATOM 723 N N . LEU A 1 117 ? 8.077 25.971 29.299 1.00 9.35 141 LEU A N 1
ATOM 724 C CA . LEU A 1 117 ? 8.515 27.311 29.594 1.00 10.02 141 LEU A CA 1
ATOM 725 C C . LEU A 1 117 ? 9.259 27.846 28.382 1.00 9.47 141 LEU A C 1
ATOM 726 O O . LEU A 1 117 ? 9.394 27.170 27.363 1.00 11.28 141 LEU A O 1
ATOM 731 N N . ASP A 1 118 ? 9.701 29.085 28.499 1.00 10.30 142 ASP A N 1
ATOM 732 C CA . ASP A 1 118 ? 10.227 29.829 27.377 1.00 10.56 142 ASP A CA 1
ATOM 733 C C . ASP A 1 118 ? 11.532 29.304 26.853 1.00 11.04 142 ASP A C 1
ATOM 734 O O . ASP A 1 118 ? 12.325 28.723 27.592 1.00 12.36 142 ASP A O 1
ATOM 739 N N . GLY A 1 119 ? 11.747 29.502 25.562 1.00 9.69 143 GLY A N 1
ATOM 740 C CA . GLY A 1 119 ? 12.974 29.106 24.916 1.00 9.78 143 GLY A CA 1
ATOM 741 C C . GLY A 1 119 ? 12.954 29.386 23.435 1.00 9.84 143 GLY A C 1
ATOM 742 O O . GLY A 1 119 ? 12.060 30.053 22.927 1.00 9.62 143 GLY A O 1
ATOM 743 N N . PRO A 1 120 ? 13.960 28.866 22.752 1.00 10.57 144 PRO A N 1
ATOM 744 C CA . PRO A 1 120 ? 14.207 29.138 21.339 1.00 10.67 144 PRO A CA 1
ATOM 745 C C . PRO A 1 120 ? 13.507 28.243 20.344 1.00 11.07 144 PRO A C 1
ATOM 746 O O . PRO A 1 120 ? 13.736 28.380 19.151 1.00 11.76 144 PRO A O 1
ATOM 750 N N . VAL A 1 121 ? 12.653 27.346 20.809 1.00 9.72 145 VAL A N 1
ATOM 751 C CA . VAL A 1 121 ? 11.965 26.451 19.904 1.00 9.67 145 VAL A CA 1
ATOM 752 C C . VAL A 1 121 ? 10.526 26.928 19.763 1.00 8.84 145 VAL A C 1
ATOM 753 O O . VAL A 1 121 ? 9.640 26.559 20.527 1.00 8.84 145 VAL A O 1
ATOM 757 N N . PHE A 1 122 ? 10.307 27.787 18.773 1.00 8.06 146 PHE A N 1
ATOM 758 C CA . PHE A 1 122 ? 9.001 28.415 18.579 1.00 7.96 146 PHE A CA 1
ATOM 759 C C . PHE A 1 122 ? 8.457 28.970 19.885 1.00 7.85 146 PHE A C 1
ATOM 760 O O . PHE A 1 122 ? 7.273 28.825 20.175 1.00 7.90 146 PHE A O 1
ATOM 768 N N . GLY A 1 123 ? 9.332 29.633 20.643 1.00 8.04 147 GLY A N 1
ATOM 769 C CA . GLY A 1 123 ? 8.982 30.269 21.898 1.00 7.62 147 GLY A CA 1
ATOM 770 C C . GLY A 1 123 ? 9.111 29.411 23.140 1.00 7.98 147 GLY A C 1
ATOM 771 O O . GLY A 1 123 ? 8.982 29.948 24.239 1.00 8.74 147 GLY A O 1
ATOM 772 N N . SER A 1 124 ? 9.349 28.111 22.956 1.00 8.16 148 SER A N 1
ATOM 773 C CA . SER A 1 124 ? 9.409 27.155 24.055 1.00 8.47 148 SER A CA 1
ATOM 774 C C . SER A 1 124 ? 10.817 26.592 24.248 1.00 8.40 148 SER A C 1
ATOM 775 O O . SER A 1 124 ? 11.696 26.726 23.397 1.00 8.77 148 SER A O 1
ATOM 778 N N . ALA A 1 125 ? 10.990 25.889 25.363 1.00 8.57 149 ALA A N 1
ATOM 779 C CA . ALA A 1 125 ? 12.303 25.384 25.756 1.00 9.25 149 ALA A CA 1
ATOM 780 C C . ALA A 1 125 ? 12.882 24.373 24.796 1.00 9.08 149 ALA A C 1
ATOM 781 O O . ALA A 1 125 ? 12.157 23.684 24.078 1.00 9.11 149 ALA A O 1
ATOM 783 N N . ASP A 1 126 ? 14.201 24.263 24.818 1.00 9.40 150 ASP A N 1
ATOM 784 C CA . ASP A 1 126 ? 14.904 23.397 23.886 1.00 10.11 150 ASP A CA 1
ATOM 785 C C . ASP A 1 126 ? 14.993 21.930 24.248 1.00 9.38 150 ASP A C 1
ATOM 786 O O . ASP A 1 126 ? 15.534 21.153 23.481 1.00 10.29 150 ASP A O 1
ATOM 791 N N . MET A 1 127 ? 14.416 21.539 25.375 1.00 8.94 151 MET A N 1
ATOM 792 C CA . MET A 1 127 ? 14.268 20.133 25.697 1.00 8.63 151 MET A CA 1
ATOM 793 C C . MET A 1 127 ? 12.856 19.910 26.207 1.00 8.30 151 MET A C 1
ATOM 794 O O . MET A 1 127 ? 12.282 20.749 26.879 1.00 9.21 151 MET A O 1
ATOM 799 N N . TRP A 1 128 ? 12.343 18.734 25.916 1.00 8.51 152 TRP A N 1
ATOM 800 C CA . TRP A 1 128 ? 11.033 18.336 26.377 1.00 8.35 152 TRP A CA 1
ATOM 801 C C . TRP A 1 128 ? 10.976 16.820 26.355 1.00 8.59 152 TRP A C 1
ATOM 802 O O . TRP A 1 128 ? 11.829 16.163 25.744 1.00 8.73 152 TRP A O 1
ATOM 813 N N . ASN A 1 129 ? 9.952 16.286 27.006 1.00 8.72 153 ASN A N 1
ATOM 814 C CA . ASN A 1 129 ? 9.671 14.862 27.000 1.00 9.04 153 ASN A CA 1
ATOM 815 C C . ASN A 1 129 ? 8.269 14.720 26.409 1.00 8.78 153 ASN A C 1
ATOM 816 O O . ASN A 1 129 ? 7.276 14.925 27.091 1.00 9.19 153 ASN A O 1
ATOM 821 N N . GLY A 1 130 ? 8.226 14.405 25.125 1.00 8.75 154 GLY A N 1
ATOM 822 C CA . GLY A 1 130 ? 6.973 14.268 24.413 1.00 9.11 154 GLY A CA 1
ATOM 823 C C . GLY A 1 130 ? 7.121 14.684 22.973 1.00 9.15 154 GLY A C 1
ATOM 824 O O . GLY A 1 130 ? 8.153 14.471 22.346 1.00 9.94 154 GLY A O 1
ATOM 825 N N . VAL A 1 131 ? 6.094 15.324 22.439 1.00 9.51 155 VAL A N 1
ATOM 826 C CA . VAL A 1 131 ? 6.070 15.642 21.017 1.00 9.42 155 VAL A CA 1
ATOM 827 C C . VAL A 1 131 ? 5.739 17.101 20.758 1.00 9.34 155 VAL A C 1
ATOM 828 O O . VAL A 1 131 ? 4.927 17.694 21.467 1.00 9.16 155 VAL A O 1
ATOM 832 N N . GLY A 1 132 ? 6.408 17.664 19.762 1.00 8.85 156 GLY A N 1
ATOM 833 C CA . GLY A 1 132 ? 6.080 18.972 19.238 1.00 8.81 156 GLY A CA 1
ATOM 834 C C . GLY A 1 132 ? 5.715 18.858 17.776 1.00 9.11 156 GLY A C 1
ATOM 835 O O . GLY A 1 132 ? 6.290 18.060 17.040 1.00 9.57 156 GLY A O 1
ATOM 836 N N . ILE A 1 133 ? 4.731 19.639 17.352 1.00 8.73 157 ILE A N 1
ATOM 837 C CA . ILE A 1 133 ? 4.354 19.711 15.955 1.00 8.86 157 ILE A CA 1
ATOM 838 C C . ILE A 1 133 ? 4.578 21.171 15.593 1.00 8.61 157 ILE A C 1
ATOM 839 O O . ILE A 1 133 ? 3.924 22.082 16.120 1.00 8.18 157 ILE A O 1
ATOM 844 N N . PHE A 1 134 ? 5.557 21.376 14.727 1.00 9.17 158 PHE A N 1
ATOM 845 C CA . PHE A 1 134 ? 6.052 22.702 14.435 1.00 8.97 158 PHE A CA 1
ATOM 846 C C . PHE A 1 134 ? 5.574 23.182 13.086 1.00 10.07 158 PHE A C 1
ATOM 847 O O . PHE A 1 134 ? 5.691 22.454 12.103 1.00 10.59 158 PHE A O 1
ATOM 855 N N . PHE A 1 135 ? 5.062 24.409 13.057 1.00 9.94 159 PHE A N 1
ATOM 856 C CA . PHE A 1 135 ? 4.569 25.066 11.853 1.00 10.27 159 PHE A CA 1
ATOM 857 C C . PHE A 1 135 ? 5.554 26.169 11.585 1.00 10.49 159 PHE A C 1
ATOM 858 O O . PHE A 1 135 ? 5.525 27.230 12.209 1.00 11.41 159 PHE A O 1
ATOM 866 N N . ASP A 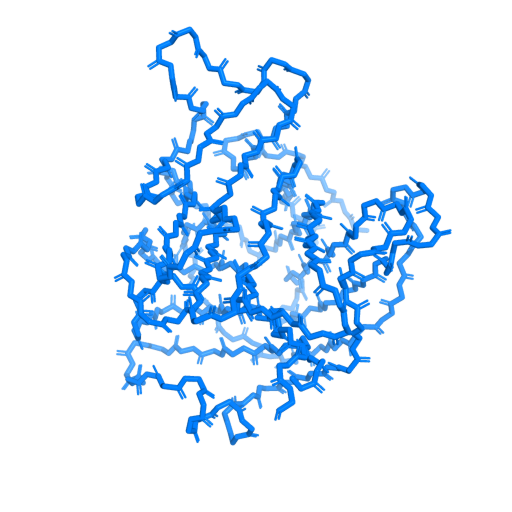1 136 ? 6.474 25.880 10.683 1.00 10.94 160 ASP A N 1
ATOM 867 C CA . ASP A 1 136 ? 7.623 26.724 10.458 1.00 11.95 160 ASP A CA 1
ATOM 868 C C . ASP A 1 136 ? 7.430 27.562 9.216 1.00 12.16 160 ASP A C 1
ATOM 869 O O . ASP A 1 136 ? 7.349 27.033 8.120 1.00 12.32 160 ASP A O 1
ATOM 874 N N . SER A 1 137 ? 7.333 28.864 9.402 1.00 11.83 161 SER A N 1
ATOM 875 C CA . SER A 1 137 ? 7.047 29.776 8.313 1.00 12.68 161 SER A CA 1
ATOM 876 C C . SER A 1 137 ? 8.184 29.917 7.332 1.00 13.54 161 SER A C 1
ATOM 877 O O . SER A 1 137 ? 9.347 29.824 7.689 1.00 13.66 161 SER A O 1
ATOM 880 N N . PHE A 1 138 ? 7.826 30.173 6.080 1.00 15.14 162 PHE A N 1
ATOM 881 C CA . PHE A 1 138 ? 8.817 30.471 5.070 1.00 16.39 162 PHE A CA 1
ATOM 882 C C . PHE A 1 138 ? 9.449 31.801 5.383 1.00 17.31 162 PHE A C 1
ATOM 883 O O . PHE A 1 138 ? 8.779 32.828 5.408 1.00 17.37 162 PHE A O 1
ATOM 891 N N . ASP A 1 139 ? 10.752 31.774 5.607 1.00 19.07 163 ASP A N 1
ATOM 892 C CA . ASP A 1 139 ? 11.495 32.990 5.854 1.00 20.75 163 ASP A CA 1
ATOM 893 C C . ASP A 1 139 ? 12.668 33.114 4.879 1.00 22.01 163 ASP A C 1
ATOM 894 O O . ASP A 1 139 ? 13.543 33.956 5.062 1.00 22.53 163 ASP A O 1
ATOM 899 N N . ASN A 1 140 ? 12.659 32.279 3.839 1.00 23.34 164 ASN A N 1
ATOM 900 C CA . ASN A 1 140 ? 13.686 32.303 2.801 1.00 24.61 164 ASN A CA 1
ATOM 901 C C . ASN A 1 140 ? 15.096 32.256 3.379 1.00 25.03 164 ASN A C 1
ATOM 902 O O . ASN A 1 140 ? 16.010 32.890 2.852 1.00 26.04 164 ASN A O 1
ATOM 907 N N . ASN A 1 146 ? 10.596 27.380 5.762 1.00 32.07 170 ASN A N 1
ATOM 908 C CA . ASN A 1 146 ? 10.782 26.432 4.668 1.00 31.89 170 ASN A CA 1
ATOM 909 C C . ASN A 1 146 ? 9.477 26.006 4.022 1.00 30.41 170 ASN A C 1
ATOM 910 O O . ASN A 1 146 ? 9.516 25.342 2.988 1.00 31.30 170 ASN A O 1
ATOM 915 N N . PRO A 1 147 ? 8.405 26.689 4.352 1.00 28.13 171 PRO A N 1
ATOM 916 C CA . PRO A 1 147 ? 7.090 26.154 4.628 1.00 26.14 171 PRO A CA 1
ATOM 917 C C . PRO A 1 147 ? 7.108 24.707 5.098 1.00 23.37 171 PRO A C 1
ATOM 918 O O . PRO A 1 147 ? 7.205 23.848 4.245 1.00 22.94 171 PRO A O 1
ATOM 922 N N . ALA A 1 148 ? 7.038 24.419 6.399 1.00 19.86 172 ALA A N 1
ATOM 923 C CA . ALA A 1 148 ? 6.943 23.020 6.804 1.00 17.82 172 ALA A CA 1
ATOM 924 C C . ALA A 1 148 ? 6.155 22.817 8.087 1.00 15.72 172 ALA A C 1
ATOM 925 O O . ALA A 1 148 ? 6.087 23.702 8.936 1.00 14.66 172 ALA A O 1
ATOM 927 N N . ILE A 1 149 ? 5.546 21.644 8.203 1.00 14.08 173 ILE A N 1
ATOM 928 C CA . ILE A 1 149 ? 4.880 21.208 9.425 1.00 13.60 173 ILE A CA 1
ATOM 929 C C . ILE A 1 149 ? 5.640 19.962 9.771 1.00 13.82 173 ILE A C 1
ATOM 930 O O . ILE A 1 149 ? 5.679 19.026 8.982 1.00 13.43 173 ILE A O 1
ATOM 935 N N . VAL A 1 150 ? 6.278 19.970 10.933 1.00 13.23 174 VAL A N 1
ATOM 936 C CA . VAL A 1 150 ? 7.188 18.902 11.311 1.00 13.61 174 VAL A CA 1
ATOM 937 C C . VAL A 1 150 ? 6.852 18.302 12.657 1.00 12.40 174 VAL A C 1
ATOM 938 O O . VAL A 1 150 ? 6.546 19.025 13.605 1.00 12.13 174 VAL A O 1
ATOM 942 N N . VAL A 1 151 ? 6.918 16.976 12.749 1.00 11.27 175 VAL A N 1
ATOM 943 C CA . VAL A 1 151 ? 6.665 16.278 14.006 1.00 11.15 175 VAL A CA 1
ATOM 944 C C . VAL A 1 151 ? 8.010 15.921 14.612 1.00 10.99 175 VAL A C 1
ATOM 945 O O . VAL A 1 151 ? 8.812 15.249 13.974 1.00 11.39 175 VAL A O 1
ATOM 949 N N . VAL A 1 152 ? 8.262 16.397 15.827 1.00 10.69 176 VAL A N 1
ATOM 950 C CA . VAL A 1 152 ? 9.527 16.141 16.501 1.00 10.88 176 VAL A CA 1
ATOM 951 C C . VAL A 1 152 ? 9.315 15.573 17.898 1.00 10.45 176 VAL A C 1
ATOM 952 O O . VAL A 1 152 ? 8.672 16.180 18.754 1.00 10.59 176 VAL A O 1
ATOM 956 N N . GLY A 1 153 ? 9.836 14.374 18.110 1.00 10.53 177 GLY A N 1
ATOM 957 C CA . GLY A 1 153 ? 9.796 13.740 19.407 1.00 10.30 177 GLY A CA 1
ATOM 958 C C . GLY A 1 153 ? 11.045 14.054 20.205 1.00 10.29 177 GLY A C 1
ATOM 959 O O . GLY A 1 153 ? 12.078 14.421 19.664 1.00 11.70 177 GLY A O 1
ATOM 960 N N . ASN A 1 154 ? 10.934 13.916 21.519 1.00 9.99 178 ASN A N 1
ATOM 961 C CA . ASN A 1 154 ? 12.062 14.124 22.419 1.00 9.83 178 ASN A CA 1
ATOM 962 C C . ASN A 1 154 ? 11.754 13.328 23.666 1.00 10.16 178 ASN A C 1
ATOM 963 O O . ASN A 1 154 ? 10.655 13.402 24.209 1.00 10.22 178 ASN A O 1
ATOM 968 N N . ASN A 1 155 ? 12.725 12.533 24.118 1.00 11.19 179 ASN A N 1
ATOM 969 C CA . ASN A 1 155 ? 12.585 11.763 25.355 1.00 11.73 179 ASN A CA 1
ATOM 970 C C . ASN A 1 155 ? 13.196 12.459 26.564 1.00 10.94 179 ASN A C 1
ATOM 971 O O . ASN A 1 155 ? 13.312 11.874 27.631 1.00 11.49 179 ASN A O 1
ATOM 976 N N . GLY A 1 156 ? 13.577 13.714 26.405 1.00 9.84 180 GLY A N 1
ATOM 977 C CA . GLY A 1 156 ? 14.245 14.443 27.465 1.00 9.32 180 GLY A CA 1
ATOM 978 C C . GLY A 1 156 ? 15.748 14.505 27.303 1.00 9.36 180 GLY A C 1
ATOM 979 O O . GLY A 1 156 ? 16.413 15.148 28.102 1.00 9.79 180 GLY A O 1
ATOM 980 N N . GLN A 1 157 ? 16.288 13.862 26.273 1.00 9.69 181 GLN A N 1
ATOM 981 C CA . GLN A 1 157 ? 17.730 13.886 26.065 1.00 10.50 181 GLN A CA 1
ATOM 982 C C . GLN A 1 157 ? 18.220 14.790 24.938 1.00 11.71 181 GLN A C 1
ATOM 983 O O . GLN A 1 157 ? 19.417 15.035 24.817 1.00 12.66 181 GLN A O 1
ATOM 989 N N . ILE A 1 158 ? 17.325 15.280 24.093 1.00 11.98 182 ILE A N 1
ATOM 990 C CA . ILE A 1 158 ? 17.769 16.079 22.970 1.00 12.97 182 ILE A CA 1
ATOM 991 C C . ILE A 1 158 ? 17.700 17.561 23.273 1.00 12.83 182 ILE A C 1
ATOM 992 O O . ILE A 1 158 ? 16.659 18.073 23.689 1.00 11.83 182 ILE A O 1
ATOM 997 N N . ASN A 1 159 ? 18.832 18.229 23.075 1.00 13.12 183 ASN A N 1
ATOM 998 C CA . ASN A 1 159 ? 18.942 19.673 23.176 1.00 13.49 183 ASN A CA 1
ATOM 999 C C . ASN A 1 159 ? 18.701 20.121 21.742 1.00 13.90 183 ASN A C 1
ATOM 1000 O O . ASN A 1 159 ? 19.605 20.100 20.902 1.00 14.18 183 ASN A O 1
ATOM 1005 N N . TYR A 1 160 ? 17.459 20.486 21.459 1.00 14.16 184 TYR A N 1
ATOM 1006 C CA . TYR A 1 160 ? 17.009 20.754 20.102 1.00 14.51 184 TYR A CA 1
ATOM 1007 C C . TYR A 1 160 ? 17.203 22.178 19.615 1.00 15.57 184 TYR A C 1
ATOM 1008 O O . TYR A 1 160 ? 16.804 23.136 20.274 1.00 15.98 184 TYR A O 1
ATOM 1017 N N . ASP A 1 161 ? 17.830 22.294 18.450 1.00 17.16 185 ASP A N 1
ATOM 1018 C CA . ASP A 1 161 ? 17.979 23.568 17.777 1.00 18.50 185 ASP A CA 1
ATOM 1019 C C . ASP A 1 161 ? 17.261 23.381 16.456 1.00 19.24 185 ASP A C 1
ATOM 1020 O O . ASP A 1 161 ? 17.676 22.576 15.628 1.00 19.12 185 ASP A O 1
ATOM 1025 N N . HIS A 1 162 ? 16.161 24.090 16.261 1.00 20.23 186 HIS A N 1
ATOM 1026 C CA . HIS A 1 162 ? 15.347 23.844 15.082 1.00 20.90 186 HIS A CA 1
ATOM 1027 C C . HIS A 1 162 ? 16.072 23.992 13.749 1.00 22.13 186 HIS A C 1
ATOM 1028 O O . HIS A 1 162 ? 15.904 23.170 12.847 1.00 21.80 186 HIS A O 1
ATOM 1035 N N . GLN A 1 163 ? 16.844 25.064 13.622 1.00 23.64 187 GLN A N 1
ATOM 1036 C CA . GLN A 1 163 ? 17.591 25.334 12.403 1.00 25.17 187 GLN A CA 1
ATOM 1037 C C . GLN A 1 163 ? 18.570 24.210 12.095 1.00 25.59 187 GLN A C 1
ATOM 1038 O O . GLN A 1 163 ? 18.655 23.744 10.961 1.00 25.65 187 GLN A O 1
ATOM 1044 N N . ASN A 1 164 ? 19.306 23.772 13.107 1.00 26.17 188 ASN A N 1
ATOM 1045 C CA . ASN A 1 164 ? 20.305 22.728 12.924 1.00 26.91 188 ASN A CA 1
ATOM 1046 C C . ASN A 1 164 ? 19.749 21.315 12.889 1.00 26.90 188 ASN A C 1
ATOM 1047 O O . ASN A 1 164 ? 20.287 20.454 12.195 1.00 27.08 188 ASN A O 1
ATOM 1052 N N . ASP A 1 165 ? 18.673 21.067 13.625 1.00 26.72 189 ASP A N 1
ATOM 1053 C CA . ASP A 1 165 ? 18.231 19.690 13.832 1.00 26.65 189 ASP A CA 1
ATOM 1054 C C . ASP A 1 165 ? 16.935 19.254 13.178 1.00 26.73 189 ASP A C 1
ATOM 1055 O O . ASP A 1 165 ? 16.696 18.055 13.046 1.00 26.38 189 ASP A O 1
ATOM 1060 N N . GLY A 1 166 ? 16.108 20.206 12.765 1.00 27.06 190 GLY A N 1
ATOM 1061 C CA . GLY A 1 166 ? 14.809 19.892 12.201 1.00 27.63 190 GLY A CA 1
ATOM 1062 C C . GLY A 1 166 ? 14.802 18.858 11.090 1.00 28.13 190 GLY A C 1
ATOM 1063 O O . GLY A 1 166 ? 14.078 17.865 11.157 1.00 28.35 190 GLY A O 1
ATOM 1064 N N . ALA A 1 167 ? 15.606 19.086 10.061 1.00 28.75 191 ALA A N 1
ATOM 1065 C CA . ALA A 1 167 ? 15.620 18.193 8.909 1.00 29.09 191 ALA A CA 1
ATOM 1066 C C . ALA A 1 167 ? 16.043 16.782 9.282 1.00 29.13 191 ALA A C 1
ATOM 1067 O O . ALA A 1 167 ? 15.519 15.809 8.743 1.00 29.56 191 ALA A O 1
ATOM 1069 N N . THR A 1 168 ? 16.977 16.677 10.219 1.00 28.74 192 THR A N 1
ATOM 1070 C CA . THR A 1 168 ? 17.533 15.388 10.602 1.00 28.68 192 THR A CA 1
ATOM 1071 C C . THR A 1 168 ? 16.719 14.654 11.662 1.00 27.59 192 THR A C 1
ATOM 1072 O O . THR A 1 168 ? 16.708 13.425 11.689 1.00 28.06 192 THR A O 1
ATOM 1076 N N . GLN A 1 169 ? 16.017 15.382 12.522 1.00 26.01 193 GLN A N 1
ATOM 1077 C CA . GLN A 1 169 ? 15.286 14.722 13.600 1.00 24.72 193 GLN A CA 1
ATOM 1078 C C . GLN A 1 169 ? 13.782 14.639 13.369 1.00 23.27 193 GLN A C 1
ATOM 1079 O O . GLN A 1 169 ? 13.068 13.966 14.118 1.00 23.57 193 GLN A O 1
ATOM 1085 N N . ALA A 1 170 ? 13.294 15.301 12.332 1.00 21.31 194 ALA A N 1
ATOM 1086 C CA . ALA A 1 170 ? 11.879 15.234 12.035 1.00 19.93 194 ALA A CA 1
ATOM 1087 C C . ALA A 1 170 ? 11.466 13.778 11.910 1.00 18.70 194 ALA A C 1
ATOM 1088 O O . ALA A 1 170 ? 12.112 13.000 11.205 1.00 19.63 194 ALA A O 1
ATOM 1090 N N . LEU A 1 171 ? 10.392 13.400 12.583 1.00 17.19 195 LEU A N 1
ATOM 1091 C CA . LEU A 1 171 ? 9.886 12.046 12.455 1.00 16.32 195 LEU A CA 1
ATOM 1092 C C . LEU A 1 171 ? 8.996 11.942 11.230 1.00 15.96 195 LEU A C 1
ATOM 1093 O O . LEU A 1 171 ? 8.804 10.859 10.679 1.00 16.47 195 LEU A O 1
ATOM 1098 N N . ALA A 1 172 ? 8.428 13.071 10.831 1.00 15.08 196 ALA A N 1
ATOM 1099 C CA . ALA A 1 172 ? 7.572 13.133 9.661 1.00 14.82 196 ALA A CA 1
ATOM 1100 C C . ALA A 1 172 ? 7.295 14.593 9.407 1.00 14.40 196 ALA A C 1
ATOM 1101 O O . ALA A 1 172 ? 7.453 15.411 10.300 1.00 14.72 196 ALA A O 1
ATOM 1103 N N . SER A 1 173 ? 6.913 14.931 8.186 1.00 14.66 197 SER A N 1
ATOM 1104 C CA . SER A 1 173 ? 6.580 16.312 7.882 1.00 15.17 197 SER A CA 1
ATOM 1105 C C . SER A 1 173 ? 5.800 16.464 6.591 1.00 15.02 197 SER A C 1
ATOM 1106 O O . SER A 1 173 ? 5.657 15.525 5.815 1.00 14.91 197 SER A O 1
ATOM 1109 N N . CYS A 1 174 ? 5.270 17.656 6.371 1.00 14.68 198 CYS A N 1
ATOM 1110 C CA . CYS A 1 174 ? 4.728 17.994 5.063 1.00 15.07 198 CYS A CA 1
ATOM 1111 C C . CYS A 1 174 ? 5.026 19.451 4.792 1.00 16.09 198 CYS A C 1
ATOM 1112 O O . CYS A 1 174 ? 5.386 20.214 5.685 1.00 15.19 198 CYS A O 1
ATOM 1115 N N . GLN A 1 175 ? 4.876 19.847 3.542 1.00 17.31 199 GLN A N 1
ATOM 1116 C CA . GLN A 1 175 ? 5.138 21.215 3.167 1.00 19.30 199 GLN A CA 1
ATOM 1117 C C . GLN A 1 175 ? 3.792 21.894 2.931 1.00 20.00 199 GLN A C 1
ATOM 1118 O O . GLN A 1 175 ? 3.084 21.544 1.990 1.00 21.35 199 GLN A O 1
ATOM 1121 N N . ARG A 1 176 ? 3.425 22.837 3.793 1.00 20.77 200 ARG A N 1
ATOM 1122 C CA . ARG A 1 176 ? 2.198 23.619 3.641 1.00 21.51 200 ARG A CA 1
ATOM 1123 C C . ARG A 1 176 ? 2.486 25.034 4.073 1.00 20.92 200 ARG A C 1
ATOM 1124 O O . ARG A 1 176 ? 3.252 25.255 5.013 1.00 21.12 200 ARG A O 1
ATOM 1128 N N . ASP A 1 177 ? 1.856 25.992 3.409 1.00 20.04 201 ASP A N 1
ATOM 1129 C CA . ASP A 1 177 ? 1.992 27.386 3.785 1.00 19.69 201 ASP A CA 1
ATOM 1130 C C . ASP A 1 177 ? 0.741 27.835 4.503 1.00 18.49 201 ASP A C 1
ATOM 1131 O O . ASP A 1 177 ? -0.308 28.021 3.896 1.00 19.92 201 ASP A O 1
ATOM 1136 N N . PHE A 1 178 ? 0.888 28.118 5.783 1.00 15.73 202 PHE A N 1
ATOM 1137 C CA . PHE A 1 178 ? -0.248 28.403 6.634 1.00 13.95 202 PHE A CA 1
ATOM 1138 C C . PHE A 1 178 ? -0.361 29.893 6.918 1.00 12.87 202 PHE A C 1
ATOM 1139 O O . PHE A 1 178 ? -1.160 30.279 7.766 1.00 13.00 202 PHE A O 1
ATOM 1147 N N . ARG A 1 179 ? 0.400 30.732 6.212 1.00 12.40 203 ARG A N 1
ATOM 1148 C CA . ARG A 1 179 ? 0.370 32.183 6.444 1.00 12.10 203 ARG A CA 1
ATOM 1149 C C . ARG A 1 179 ? -0.643 32.902 5.583 1.00 12.58 203 ARG A C 1
ATOM 1150 O O . ARG A 1 179 ? -0.835 32.536 4.420 1.00 12.72 203 ARG A O 1
ATOM 1158 N N . ASN A 1 180 ? -1.273 33.937 6.141 1.00 11.99 204 ASN A N 1
ATOM 1159 C CA . ASN A 1 180 ? -2.094 34.859 5.374 1.00 12.49 204 ASN A CA 1
ATOM 1160 C C . ASN A 1 180 ? -3.212 34.205 4.593 1.00 13.28 204 ASN A C 1
ATOM 1161 O O . ASN A 1 180 ? -3.558 34.637 3.491 1.00 14.37 204 ASN A O 1
ATOM 1166 N N . LYS A 1 181 ? -3.798 33.173 5.177 1.00 13.88 205 LYS A N 1
ATOM 1167 C CA . LYS A 1 181 ? -4.855 32.452 4.506 1.00 14.85 205 LYS A CA 1
ATOM 1168 C C . LYS A 1 181 ? -6.203 33.127 4.691 1.00 15.26 205 LYS A C 1
ATOM 1169 O O . LYS A 1 181 ? -6.451 33.807 5.689 1.00 15.55 205 LYS A O 1
ATOM 1175 N N . PRO A 1 182 ? -7.077 32.946 3.713 1.00 15.58 206 PRO A N 1
ATOM 1176 C CA . PRO A 1 182 ? -8.414 33.545 3.752 1.00 15.91 206 PRO A CA 1
ATOM 1177 C C . PRO A 1 182 ? -9.263 33.181 4.961 1.00 15.71 206 PRO A C 1
ATOM 1178 O O . PRO A 1 182 ? -10.037 34.013 5.421 1.00 16.82 206 PRO A O 1
ATOM 1182 N N . TYR A 1 183 ? -9.139 31.950 5.436 1.00 14.72 207 TYR A N 1
ATOM 1183 C CA . TYR A 1 183 ? -9.891 31.475 6.584 1.00 14.15 207 TYR A CA 1
ATOM 1184 C C . TYR A 1 183 ? -8.894 30.937 7.581 1.00 13.13 207 TYR A C 1
ATOM 1185 O O . TYR A 1 183 ? -7.745 30.704 7.229 1.00 12.48 207 TYR A O 1
ATOM 1194 N N . PRO A 1 184 ? -9.313 30.750 8.823 1.00 12.43 208 PRO A N 1
ATOM 1195 C CA . PRO A 1 184 ? -8.401 30.192 9.811 1.00 11.77 208 PRO A CA 1
ATOM 1196 C C . PRO A 1 184 ? -7.846 28.846 9.379 1.00 11.22 208 PRO A C 1
ATOM 1197 O O . PRO A 1 184 ? -8.519 28.031 8.756 1.00 11.21 208 PRO A O 1
ATOM 1201 N N . VAL A 1 185 ? -6.589 28.621 9.717 1.00 10.65 209 VAL A N 1
ATOM 1202 C CA . VAL A 1 185 ? -5.972 27.338 9.476 1.00 10.85 209 VAL A CA 1
ATOM 1203 C C . VAL A 1 185 ? -6.343 26.440 10.634 1.00 11.12 209 VAL A C 1
ATOM 1204 O O . VAL A 1 185 ? -6.484 26.904 11.760 1.00 10.21 209 VAL A O 1
ATOM 1208 N N . ARG A 1 186 ? -6.543 25.162 10.358 1.00 11.52 210 ARG A N 1
ATOM 1209 C CA . ARG A 1 186 ? -6.939 24.220 11.393 1.00 12.43 210 ARG A CA 1
ATOM 1210 C C . ARG A 1 186 ? -6.066 23.004 11.344 1.00 12.12 210 ARG A C 1
ATOM 1211 O O . ARG A 1 186 ? -5.927 22.368 10.306 1.00 13.57 210 ARG A O 1
ATOM 1219 N N . ALA A 1 187 ? -5.475 22.676 12.479 1.00 11.54 211 ALA A N 1
ATOM 1220 C CA . ALA A 1 187 ? -4.665 21.478 12.599 1.00 11.46 211 ALA A CA 1
ATOM 1221 C C . ALA A 1 187 ? -5.395 20.508 13.501 1.00 11.23 211 ALA A C 1
ATOM 1222 O O . ALA A 1 187 ? -5.860 20.896 14.572 1.00 11.62 211 ALA A O 1
ATOM 1224 N N . LYS A 1 188 ? -5.520 19.262 13.055 1.00 10.37 212 LYS A N 1
ATOM 1225 C CA . LYS A 1 188 ? -6.084 18.184 13.859 1.00 10.85 212 LYS A CA 1
ATOM 1226 C C . LYS A 1 188 ? -4.952 17.190 14.080 1.00 10.53 212 LYS A C 1
ATOM 1227 O O . LYS A 1 188 ? -4.421 16.604 13.122 1.00 11.08 212 LYS A O 1
ATOM 1233 N N . ILE A 1 189 ? -4.566 17.031 15.338 1.00 10.27 213 ILE A N 1
ATOM 1234 C CA . ILE A 1 189 ? -3.457 16.172 15.724 1.00 10.22 213 ILE A CA 1
ATOM 1235 C C . ILE A 1 189 ? -4.046 15.083 16.585 1.00 10.17 213 ILE A C 1
ATOM 1236 O O . ILE A 1 189 ? -4.646 15.353 17.632 1.00 9.90 213 ILE A O 1
ATOM 1241 N N . THR A 1 190 ? -3.910 13.852 16.110 1.00 10.63 214 THR A N 1
ATOM 1242 C CA . THR A 1 190 ? -4.549 12.718 16.742 1.00 11.38 214 THR A CA 1
ATOM 1243 C C . THR A 1 190 ? -3.532 11.704 17.207 1.00 11.41 214 THR A C 1
ATOM 1244 O O . THR A 1 190 ? -2.635 11.336 16.462 1.00 12.18 214 THR A O 1
ATOM 1248 N N . TYR A 1 191 ? -3.677 11.258 18.447 1.00 11.76 215 TYR A N 1
ATOM 1249 C CA . TYR A 1 191 ? -2.850 10.187 18.978 1.00 12.80 215 TYR A CA 1
ATOM 1250 C C . TYR A 1 191 ? -3.810 9.042 19.255 1.00 13.85 215 TYR A C 1
ATOM 1251 O O . TYR A 1 191 ? -4.587 9.078 20.209 1.00 13.90 215 TYR A O 1
ATOM 1260 N N . TYR A 1 192 ? -3.775 8.035 18.397 1.00 15.08 216 TYR A N 1
ATOM 1261 C CA . TYR A 1 192 ? -4.712 6.927 18.485 1.00 16.54 216 TYR A CA 1
ATOM 1262 C C . TYR A 1 192 ? -4.002 5.640 18.118 1.00 17.24 216 TYR A C 1
ATOM 1263 O O . TYR A 1 192 ? -3.403 5.552 17.043 1.00 16.69 216 TYR A O 1
ATOM 1272 N N . GLN A 1 193 ? -4.062 4.665 19.026 1.00 18.38 217 GLN A N 1
ATOM 1273 C CA . GLN A 1 193 ? -3.436 3.358 18.829 1.00 19.34 217 GLN A CA 1
ATOM 1274 C C . GLN A 1 193 ? -1.964 3.531 18.483 1.00 19.08 217 GLN A C 1
ATOM 1275 O O . GLN A 1 193 ? -1.449 2.937 17.535 1.00 19.31 217 GLN A O 1
ATOM 1281 N N . LYS A 1 194 ? -1.315 4.391 19.259 1.00 18.58 218 LYS A N 1
ATOM 1282 C CA . LYS A 1 194 ? 0.113 4.652 19.164 1.00 18.47 218 LYS A CA 1
ATOM 1283 C C . LYS A 1 194 ? 0.555 5.378 17.895 1.00 17.00 218 LYS A C 1
ATOM 1284 O O . LYS A 1 194 ? 1.746 5.564 17.674 1.00 17.08 218 LYS A O 1
ATOM 1290 N N . THR A 1 195 ? -0.390 5.810 17.076 1.00 15.51 219 THR A N 1
ATOM 1291 C CA . THR A 1 195 ? -0.042 6.570 15.894 1.00 14.52 219 THR A CA 1
ATOM 1292 C C . THR A 1 195 ? -0.395 8.024 16.095 1.00 13.50 219 THR A C 1
ATOM 1293 O O . THR A 1 195 ? -1.487 8.348 16.543 1.00 12.86 219 THR A O 1
ATOM 1297 N N . LEU A 1 196 ? 0.538 8.891 15.741 1.00 12.50 220 LEU A N 1
ATOM 1298 C CA . LEU A 1 196 ? 0.303 10.320 15.770 1.00 12.41 220 LEU A CA 1
ATOM 1299 C C . LEU A 1 196 ? 0.084 10.813 14.349 1.00 12.37 220 LEU A C 1
ATOM 1300 O O . LEU A 1 196 ? 0.969 10.698 13.507 1.00 12.94 220 LEU A O 1
ATOM 1305 N N . THR A 1 197 ? -1.098 11.364 14.089 1.00 12.05 221 THR A N 1
ATOM 1306 C CA . THR A 1 197 ? -1.455 11.841 12.768 1.00 11.85 221 THR A CA 1
ATOM 1307 C C . THR A 1 197 ? -1.702 13.336 12.790 1.00 11.47 221 THR A C 1
ATOM 1308 O O . THR A 1 197 ? -2.330 13.852 13.714 1.00 12.14 221 THR A O 1
ATOM 1312 N N . VAL A 1 198 ? -1.242 14.018 11.752 1.00 10.50 222 VAL A N 1
ATOM 1313 C CA . VAL A 1 198 ? -1.456 15.445 11.602 1.00 10.20 222 VAL A CA 1
ATOM 1314 C C . VAL A 1 198 ? -2.252 15.658 10.326 1.00 10.57 222 VAL A C 1
ATOM 1315 O O . VAL A 1 198 ? -1.809 15.275 9.229 1.00 10.93 222 VAL A O 1
ATOM 1319 N N . MET A 1 199 ? -3.441 16.226 10.482 1.00 10.28 223 MET A N 1
ATOM 1320 C CA . MET A 1 199 ? -4.296 16.613 9.376 1.00 11.03 223 MET A CA 1
ATOM 1321 C C . MET A 1 199 ? -4.385 18.130 9.416 1.00 11.50 223 MET A C 1
ATOM 1322 O O . MET A 1 199 ? -4.368 18.738 10.483 1.00 11.01 223 MET A O 1
ATOM 1327 N N . ILE A 1 200 ? -4.508 18.751 8.258 1.00 12.31 224 ILE A N 1
ATOM 1328 C CA . ILE A 1 200 ? -4.534 20.195 8.189 1.00 13.55 224 ILE A CA 1
ATOM 1329 C C . ILE A 1 200 ? -5.611 20.695 7.248 1.00 13.76 224 ILE A C 1
ATOM 1330 O O . ILE A 1 200 ? -5.806 20.132 6.169 1.00 14.55 224 ILE A O 1
ATOM 1335 N N . ASN A 1 201 ? -6.335 21.718 7.683 1.00 14.78 225 ASN A N 1
ATOM 1336 C CA . ASN A 1 201 ? -7.226 22.479 6.814 1.00 16.04 225 ASN A CA 1
ATOM 1337 C C . ASN A 1 201 ? -6.426 23.745 6.586 1.00 17.00 225 ASN A C 1
ATOM 1338 O O . ASN A 1 201 ? -6.223 24.537 7.512 1.00 15.82 225 ASN A O 1
ATOM 1343 N N . ASN A 1 202 ? -5.967 23.940 5.358 1.00 17.81 226 ASN A N 1
ATOM 1344 C CA . ASN A 1 202 ? -5.031 25.008 5.059 1.00 18.95 226 ASN A CA 1
ATOM 1345 C C . ASN A 1 202 ? -5.616 26.395 4.825 1.00 18.15 226 ASN A C 1
ATOM 1346 O O . ASN A 1 202 ? -4.998 27.223 4.169 1.00 18.31 226 ASN A O 1
ATOM 1351 N N . GLY A 1 203 ? -6.809 26.650 5.340 1.00 16.91 227 GLY A N 1
ATOM 1352 C CA . GLY A 1 203 ? -7.342 27.997 5.338 1.00 16.20 227 GLY A CA 1
ATOM 1353 C C . GLY A 1 203 ? -8.064 28.499 4.108 1.00 16.26 227 GLY A C 1
ATOM 1354 O O . GLY A 1 203 ? -8.224 29.699 3.939 1.00 14.53 227 GLY A O 1
ATOM 1355 N N . PHE A 1 204 ? -8.546 27.596 3.274 1.00 17.65 228 PHE A N 1
ATOM 1356 C CA . PHE A 1 204 ? -9.247 28.025 2.076 1.00 19.26 228 PHE A CA 1
ATOM 1357 C C . PHE A 1 204 ? -10.754 27.775 2.151 1.00 21.05 228 PHE A C 1
ATOM 1358 O O . PHE A 1 204 ? -11.491 28.118 1.227 1.00 21.27 228 PHE A O 1
ATOM 1366 N N . THR A 1 205 ? -11.209 27.223 3.273 1.00 22.66 229 THR A N 1
ATOM 1367 C CA . THR A 1 205 ? -12.635 27.018 3.517 1.00 24.53 229 THR A CA 1
ATOM 1368 C C . THR A 1 205 ? -12.896 27.264 4.995 1.00 25.35 229 THR A C 1
ATOM 1369 O O . THR A 1 205 ? -12.042 26.969 5.829 1.00 25.69 229 THR A O 1
ATOM 1373 N N . PRO A 1 206 ? -14.060 27.819 5.319 1.00 26.85 230 PRO A N 1
ATOM 1374 C CA . PRO A 1 206 ? -14.444 28.072 6.713 1.00 27.75 230 PRO A CA 1
ATOM 1375 C C . PRO A 1 206 ? -14.873 26.798 7.433 1.00 28.63 230 PRO A C 1
ATOM 1376 O O . PRO A 1 206 ? -15.037 26.812 8.657 1.00 28.84 230 PRO A O 1
ATOM 1380 N N . ASP A 1 207 ? -15.043 25.719 6.671 1.00 2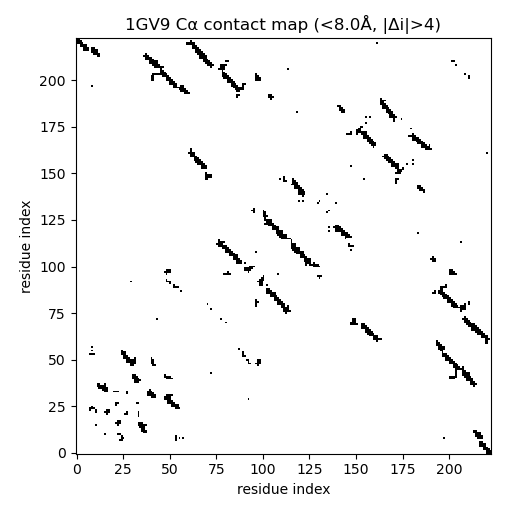9.66 231 ASP A N 1
ATOM 1381 C CA . ASP A 1 207 ? -15.509 24.439 7.193 1.00 30.55 231 ASP A CA 1
ATOM 1382 C C . ASP A 1 207 ? -14.555 23.884 8.237 1.00 30.82 231 ASP A C 1
ATOM 1383 O O . ASP A 1 207 ? -13.425 23.520 7.931 1.00 31.24 231 ASP A O 1
ATOM 1388 N N . LYS A 1 208 ? -15.034 23.806 9.470 1.00 31.14 232 LYS A N 1
ATOM 1389 C CA . LYS A 1 208 ? -14.232 23.331 10.586 1.00 31.43 232 LYS A CA 1
ATOM 1390 C C . LYS A 1 208 ? -13.817 21.862 10.465 1.00 31.03 232 LYS A C 1
ATOM 1391 O O . LYS A 1 208 ? -13.010 21.392 11.266 1.00 30.95 232 LYS A O 1
ATOM 1397 N N . ASN A 1 209 ? -14.336 21.152 9.460 1.00 30.58 233 ASN A N 1
ATOM 1398 C CA . ASN A 1 209 ? -14.083 19.715 9.321 1.00 30.34 233 ASN A CA 1
ATOM 1399 C C . ASN A 1 209 ? -13.442 19.244 8.006 1.00 29.42 233 ASN A C 1
ATOM 1400 O O . ASN A 1 209 ? -13.327 18.038 7.768 1.00 29.73 233 ASN A O 1
ATOM 1405 N N . ASP A 1 210 ? -13.015 20.178 7.165 1.00 28.15 234 ASP A N 1
ATOM 1406 C CA . ASP A 1 210 ? -12.402 19.831 5.887 1.00 27.15 234 ASP A CA 1
ATOM 1407 C C . ASP A 1 210 ? -10.885 19.746 6.034 1.00 25.60 234 ASP A C 1
ATOM 1408 O O . ASP A 1 210 ? -10.179 20.736 5.886 1.00 25.75 234 ASP A O 1
ATOM 1413 N N . TYR A 1 211 ? -10.387 18.546 6.291 1.00 23.48 235 TYR A N 1
ATOM 1414 C CA . TYR A 1 211 ? -8.971 18.350 6.534 1.00 22.07 235 TYR A CA 1
ATOM 1415 C C . TYR A 1 211 ? -8.309 17.528 5.454 1.00 21.62 235 TYR A C 1
ATOM 1416 O O . TYR A 1 211 ? -8.948 16.684 4.825 1.00 22.02 235 TYR A O 1
ATOM 1425 N N . GLU A 1 212 ? -7.017 17.758 5.271 1.00 20.87 236 GLU A N 1
ATOM 1426 C 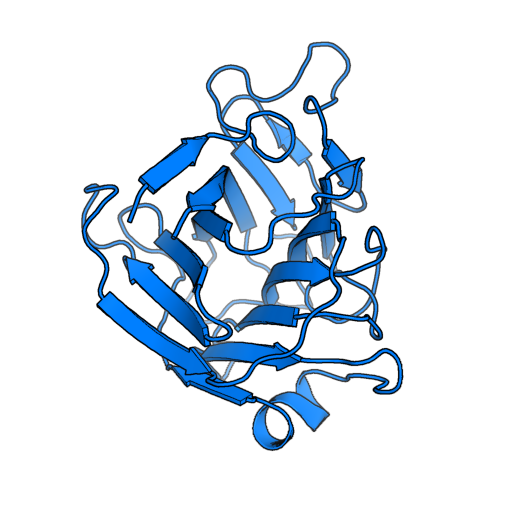CA . GLU A 1 212 ? -6.210 16.951 4.370 1.00 20.62 236 GLU A CA 1
ATOM 1427 C C . GLU A 1 212 ? -5.031 16.394 5.132 1.00 18.90 236 GLU A C 1
ATOM 1428 O O . GLU A 1 212 ? -4.531 17.014 6.063 1.00 17.70 236 GLU A O 1
ATOM 1434 N N . PHE A 1 213 ? -4.562 15.233 4.711 1.00 17.09 237 PHE A N 1
ATOM 1435 C CA . PHE A 1 213 ? -3.471 14.559 5.384 1.00 15.82 237 PHE A CA 1
ATOM 1436 C C . PHE A 1 213 ? -2.165 15.324 5.257 1.00 14.86 237 PHE A C 1
ATOM 1437 O O . PHE A 1 213 ? -1.801 15.770 4.174 1.00 15.13 237 PHE A O 1
ATOM 1445 N N . CYS A 1 214 ? -1.441 15.459 6.364 1.00 13.50 238 CYS A N 1
ATOM 1446 C CA . CYS A 1 214 ? -0.100 16.028 6.338 1.00 13.20 238 CYS A CA 1
ATOM 1447 C C . CYS A 1 214 ? 0.977 14.974 6.620 1.00 13.35 238 CYS A C 1
ATOM 1448 O O . CYS A 1 214 ? 1.866 14.738 5.794 1.00 13.37 238 CYS A O 1
ATOM 1451 N N . ALA A 1 215 ? 0.898 14.331 7.781 1.00 12.98 239 ALA A N 1
ATOM 1452 C CA . ALA A 1 215 ? 1.950 13.426 8.194 1.00 13.18 239 ALA A CA 1
ATOM 1453 C C . ALA A 1 215 ? 1.464 12.513 9.288 1.00 13.35 239 ALA A C 1
ATOM 1454 O O . ALA A 1 215 ? 0.480 12.811 9.965 1.00 13.21 239 ALA A O 1
ATOM 1456 N N . LYS A 1 216 ? 2.141 11.384 9.449 1.00 13.59 240 LYS A N 1
ATOM 1457 C CA . LYS A 1 216 ? 1.832 10.490 10.549 1.00 14.67 240 LYS A CA 1
ATOM 1458 C C . LYS A 1 216 ? 3.098 9.808 11.010 1.00 14.31 240 LYS A C 1
ATOM 1459 O O . LYS A 1 216 ? 4.054 9.650 10.241 1.00 14.67 240 LYS A O 1
ATOM 1465 N N . VAL A 1 217 ? 3.106 9.449 12.286 1.00 14.43 241 VAL A N 1
ATOM 1466 C CA . VAL A 1 217 ? 4.218 8.729 12.879 1.00 14.49 241 VAL A CA 1
ATOM 1467 C C . VAL A 1 217 ? 3.647 7.518 13.601 1.00 15.30 241 VAL A C 1
ATOM 1468 O O . VAL A 1 217 ? 2.869 7.650 14.550 1.00 14.14 241 VAL A O 1
ATOM 1472 N N . GLU A 1 218 ? 4.028 6.330 13.152 1.00 16.40 242 GLU A N 1
ATOM 1473 C CA . GLU A 1 218 ? 3.563 5.108 13.786 1.00 17.75 242 GLU A CA 1
ATOM 1474 C C . GLU A 1 218 ? 4.436 4.731 14.977 1.00 17.70 242 GLU A C 1
ATOM 1475 O O . GLU A 1 218 ? 5.599 5.114 15.063 1.00 17.32 242 GLU A O 1
ATOM 1481 N N . ASN A 1 219 ? 3.852 3.993 15.910 1.00 18.76 243 ASN A N 1
ATOM 1482 C CA . ASN A 1 219 ? 4.563 3.549 17.103 1.00 20.13 243 ASN A CA 1
ATOM 1483 C C . ASN A 1 219 ? 5.262 4.695 17.825 1.00 21.44 243 ASN A C 1
ATOM 1484 O O . ASN A 1 219 ? 6.405 4.569 18.253 1.00 21.91 243 ASN A O 1
ATOM 1489 N N . MET A 1 220 ? 4.560 5.810 17.965 1.00 22.72 244 MET A N 1
ATOM 1490 C CA . MET A 1 220 ? 5.075 6.966 18.693 1.00 23.87 244 MET A CA 1
ATOM 1491 C C . MET A 1 220 ? 4.911 6.717 20.192 1.00 24.29 244 MET A C 1
ATOM 1492 O O . MET A 1 220 ? 3.817 6.426 20.659 1.00 24.35 244 MET A O 1
ATOM 1497 N N . VAL A 1 221 ? 5.994 6.795 20.953 1.00 24.97 245 VAL A N 1
ATOM 1498 C CA . VAL A 1 221 ? 5.867 6.703 22.397 1.00 25.16 245 VAL A CA 1
ATOM 1499 C C . VAL A 1 221 ? 5.869 8.132 22.928 1.00 24.43 245 VAL A C 1
ATOM 1500 O O . VAL A 1 221 ? 6.697 8.946 22.532 1.00 25.34 245 VAL A O 1
ATOM 1504 N N . ILE A 1 222 ? 4.904 8.445 23.774 1.00 22.94 246 ILE A N 1
ATOM 1505 C CA . ILE A 1 222 ? 4.849 9.751 24.410 1.00 21.41 246 ILE A CA 1
ATOM 1506 C C . ILE A 1 222 ? 4.484 9.472 25.841 1.00 19.88 246 ILE A C 1
ATOM 1507 O O . ILE A 1 222 ? 4.009 8.385 26.165 1.00 19.77 246 ILE A O 1
ATOM 1512 N N . PRO A 1 223 ? 4.731 10.429 26.717 1.00 18.24 247 PRO A N 1
ATOM 1513 C CA . PRO A 1 223 ? 4.484 10.216 28.140 1.00 17.57 247 PRO A CA 1
ATOM 1514 C C . PRO A 1 223 ? 3.030 9.851 28.393 1.00 17.02 247 PRO A C 1
ATOM 1515 O O . PRO A 1 223 ? 2.143 10.250 27.637 1.00 16.04 247 PRO A O 1
ATOM 1519 N N . THR A 1 224 ? 2.791 9.057 29.427 1.00 17.41 248 THR A N 1
ATOM 1520 C CA . THR A 1 224 ? 1.433 8.648 29.736 1.00 18.26 248 THR A CA 1
ATOM 1521 C C . THR A 1 224 ? 0.597 9.828 30.224 1.00 17.72 248 THR A C 1
ATOM 1522 O O . THR A 1 224 ? -0.616 9.824 30.054 1.00 17.79 248 THR A O 1
ATOM 1526 N N . GLN A 1 225 ? 1.227 10.817 30.853 1.00 16.71 249 GLN A N 1
ATOM 1527 C CA . GLN A 1 225 ? 0.522 12.013 31.309 1.00 16.31 249 GLN A CA 1
ATOM 1528 C C . GLN A 1 225 ? 1.311 13.193 30.784 1.00 14.59 249 GLN A C 1
ATOM 1529 O O . GLN A 1 225 ? 2.539 13.125 30.668 1.00 14.37 249 GLN A O 1
ATOM 1535 N N . GLY A 1 226 ? 0.629 14.282 30.476 1.00 12.13 250 GLY A N 1
ATOM 1536 C CA . GLY A 1 226 ? 1.324 15.455 30.007 1.00 11.11 250 GLY A CA 1
ATOM 1537 C C . GLY A 1 226 ? 0.397 16.630 29.846 1.00 9.97 250 GLY A C 1
ATOM 1538 O O . GLY A 1 226 ? -0.833 16.511 29.872 1.00 9.68 250 GLY A O 1
ATOM 1539 N N . HIS A 1 227 ? 1.027 17.783 29.698 1.00 8.92 251 HIS A N 1
ATOM 1540 C CA . HIS A 1 227 ? 0.364 19.037 29.422 1.00 8.20 251 HIS A CA 1
ATOM 1541 C C . HIS A 1 227 ? 0.268 19.234 27.922 1.00 7.95 251 HIS A C 1
ATOM 1542 O O . HIS A 1 227 ? 1.130 18.813 27.161 1.00 8.64 251 HIS A O 1
ATOM 1549 N N . PHE A 1 228 ? -0.801 19.890 27.495 1.00 7.00 252 PHE A N 1
ATOM 1550 C CA . PHE A 1 228 ? -0.920 20.363 26.135 1.00 7.05 252 PHE A CA 1
ATOM 1551 C C . PHE A 1 228 ? -0.511 21.820 26.128 1.00 6.51 252 PHE A C 1
ATOM 1552 O O . PHE A 1 228 ? -0.742 22.579 27.083 1.00 7.21 252 PHE A O 1
ATOM 1560 N N . GLY A 1 229 ? 0.088 22.217 25.012 1.00 6.90 253 GLY A N 1
ATOM 1561 C CA . GLY A 1 229 ? 0.504 23.595 24.878 1.00 7.51 253 GLY A CA 1
ATOM 1562 C C . GLY A 1 229 ? 0.589 24.085 23.460 1.00 6.39 253 GLY A C 1
ATOM 1563 O O . GLY A 1 229 ? 0.574 23.328 22.509 1.00 6.58 253 GLY A O 1
ATOM 1564 N N . ILE A 1 230 ? 0.744 25.390 23.339 1.00 7.07 254 ILE A N 1
ATOM 1565 C CA . ILE A 1 230 ? 0.975 26.021 22.050 1.00 7.42 254 ILE A CA 1
ATOM 1566 C C . ILE A 1 230 ? 1.897 27.203 22.312 1.00 6.93 254 ILE A C 1
ATOM 1567 O O . ILE A 1 230 ? 1.751 27.912 23.309 1.00 8.19 254 ILE A O 1
ATOM 1572 N N . SER A 1 231 ? 2.889 27.382 21.450 1.00 6.88 255 SER A N 1
ATOM 1573 C CA . SER A 1 231 ? 3.833 28.473 21.603 1.00 7.05 255 SER A CA 1
ATOM 1574 C C . SER A 1 231 ? 4.144 29.074 20.245 1.00 6.77 255 SER A C 1
ATOM 1575 O O . SER A 1 231 ? 3.896 28.462 19.206 1.00 7.69 255 SER A O 1
ATOM 1578 N N . ALA A 1 232 ? 4.658 30.293 20.258 1.00 6.69 256 ALA A N 1
ATOM 1579 C CA . ALA A 1 232 ? 5.059 30.944 19.023 1.00 6.95 256 ALA A CA 1
ATOM 1580 C C . ALA A 1 232 ? 6.185 31.917 19.305 1.00 6.81 256 ALA A C 1
ATOM 1581 O O . ALA A 1 232 ? 6.436 32.311 20.435 1.00 6.69 256 ALA A O 1
ATOM 1583 N N . ALA A 1 233 ? 6.829 32.352 18.237 1.00 7.58 257 ALA A N 1
ATOM 1584 C CA . ALA A 1 233 ? 7.895 33.321 18.348 1.00 7.87 257 ALA A CA 1
ATOM 1585 C C . ALA A 1 233 ? 8.049 34.089 17.054 1.00 8.56 257 ALA A C 1
ATOM 1586 O O . ALA A 1 233 ? 7.542 33.679 16.002 1.00 9.04 257 ALA A O 1
ATOM 1588 N N . THR A 1 234 ? 8.764 35.202 17.176 1.00 9.45 258 THR A N 1
ATOM 1589 C CA . THR A 1 234 ? 9.194 35.990 16.041 1.00 10.65 258 THR A CA 1
ATOM 1590 C C . THR A 1 234 ? 10.676 36.266 16.188 1.00 11.72 258 THR A C 1
ATOM 1591 O O . THR A 1 234 ? 11.275 36.102 17.257 1.00 12.56 258 THR A O 1
ATOM 1595 N N . GLY A 1 235 ? 11.265 36.756 15.113 1.00 13.33 259 GLY A N 1
ATOM 1596 C CA . GLY A 1 235 ? 12.666 37.123 15.133 1.00 14.55 259 GLY A CA 1
ATOM 1597 C C . GLY A 1 235 ? 12.793 38.521 14.587 1.00 15.08 259 GLY A C 1
ATOM 1598 O O . GLY A 1 235 ? 12.161 39.445 15.098 1.00 15.19 259 GLY A O 1
ATOM 1599 N N . GLY A 1 236 ? 13.657 38.682 13.586 1.00 16.11 260 GLY A N 1
ATOM 1600 C CA . GLY A 1 236 ? 13.803 39.952 12.897 1.00 16.46 260 GLY A CA 1
ATOM 1601 C C . GLY A 1 236 ? 12.584 40.174 12.019 1.00 16.70 260 GLY A C 1
ATOM 1602 O O . GLY A 1 236 ? 12.065 41.283 11.921 1.00 18.32 260 GLY A O 1
ATOM 1603 N N . LEU A 1 237 ? 12.145 39.108 11.361 1.00 16.03 261 LEU A N 1
ATOM 1604 C CA . LEU A 1 237 ? 10.872 39.102 10.662 1.00 15.50 261 LEU A CA 1
ATOM 1605 C C . LEU A 1 237 ? 9.858 38.733 11.741 1.00 14.19 261 LEU A C 1
ATOM 1606 O O . LEU A 1 237 ? 10.172 37.984 12.673 1.00 14.05 261 LEU A O 1
ATOM 1611 N N . ALA A 1 238 ? 8.649 39.263 11.620 1.00 12.44 262 ALA A N 1
ATOM 1612 C CA . ALA A 1 238 ? 7.645 39.047 12.651 1.00 11.24 262 ALA A CA 1
ATOM 1613 C C . ALA A 1 238 ? 6.215 39.045 12.143 1.00 10.85 262 ALA A C 1
ATOM 1614 O O . ALA A 1 238 ? 5.723 40.035 11.617 1.00 11.56 262 ALA A O 1
ATOM 1616 N N . ASP A 1 239 ? 5.538 37.920 12.334 1.00 9.61 263 ASP A N 1
ATOM 1617 C CA . ASP A 1 239 ? 4.114 37.794 12.033 1.00 9.38 263 ASP A CA 1
ATOM 1618 C C . ASP A 1 239 ? 3.333 37.787 13.349 1.00 8.83 263 ASP A C 1
ATOM 1619 O O . ASP A 1 239 ? 3.884 37.583 14.419 1.00 8.98 263 ASP A O 1
ATOM 1624 N N . ASP A 1 240 ? 2.040 38.049 13.249 1.00 8.03 264 ASP A N 1
ATOM 1625 C CA . ASP A 1 240 ? 1.135 37.836 14.359 1.00 7.67 264 ASP A CA 1
ATOM 1626 C C . ASP A 1 240 ? 0.700 36.386 14.339 1.00 7.61 264 ASP A C 1
ATOM 1627 O O . ASP A 1 240 ? 0.227 35.879 13.321 1.00 8.43 264 ASP A O 1
ATOM 1632 N N . HIS A 1 241 ? 0.861 35.713 15.470 1.00 7.35 265 HIS A N 1
ATOM 1633 C CA . HIS A 1 241 ? 0.506 34.305 15.633 1.00 7.28 265 HIS A CA 1
ATOM 1634 C C . HIS A 1 241 ? -0.652 34.230 16.602 1.00 7.11 265 HIS A C 1
ATOM 1635 O O . HIS A 1 241 ? -0.472 34.498 17.792 1.00 7.95 265 HIS A O 1
ATOM 1642 N N . ASP A 1 242 ? -1.826 33.878 16.092 1.00 7.09 266 ASP A N 1
ATOM 1643 C CA . ASP A 1 242 ? -3.058 33.880 16.864 1.00 7.37 266 ASP A CA 1
ATOM 1644 C C . ASP A 1 242 ? -3.624 32.485 16.947 1.00 7.24 266 ASP A C 1
ATOM 1645 O O . ASP A 1 242 ? -3.702 31.776 15.942 1.00 8.51 266 ASP A O 1
ATOM 1650 N N . VAL A 1 243 ? -4.060 32.097 18.138 1.00 7.50 267 VAL A N 1
ATOM 1651 C CA . VAL A 1 243 ? -4.792 30.858 18.283 1.00 7.45 267 VAL A CA 1
ATOM 1652 C C . VAL A 1 243 ? -6.215 31.196 18.698 1.00 7.70 267 VAL A C 1
ATOM 1653 O O . VAL A 1 243 ? -6.443 31.829 19.714 1.00 7.90 267 VAL A O 1
ATOM 1657 N N . LEU A 1 244 ? -7.169 30.814 17.861 1.00 7.91 268 LEU A N 1
ATOM 1658 C CA . LEU A 1 244 ? -8.587 31.070 18.099 1.00 7.77 268 LEU A CA 1
ATOM 1659 C C . LEU A 1 244 ? -9.200 30.075 19.049 1.00 7.84 268 LEU A C 1
ATOM 1660 O O . LEU A 1 244 ? -10.080 30.421 19.844 1.00 8.89 268 LEU A O 1
ATOM 1665 N N . SER A 1 245 ? -8.788 28.827 18.928 1.00 7.43 269 SER A N 1
ATOM 1666 C CA . SER A 1 245 ? -9.311 27.778 19.789 1.00 7.33 269 SER A CA 1
ATOM 1667 C C . SER A 1 245 ? -8.361 26.593 19.822 1.00 7.39 269 SER A C 1
ATOM 1668 O O . SER A 1 245 ? -7.630 26.336 18.882 1.00 7.55 269 SER A O 1
ATOM 1671 N N . PHE A 1 246 ? -8.382 25.887 20.941 1.00 7.28 270 PHE A N 1
ATOM 1672 C CA . PHE A 1 246 ? -7.615 24.673 21.153 1.00 7.50 270 PHE A CA 1
ATOM 1673 C C . PHE A 1 246 ? -8.611 23.745 21.831 1.00 7.28 270 PHE A C 1
ATOM 1674 O O . PHE A 1 246 ? -8.995 23.967 22.970 1.00 7.64 270 PHE A O 1
ATOM 1682 N N . LEU A 1 247 ? -9.061 22.734 21.102 1.00 7.91 271 LEU A N 1
ATOM 1683 C CA . LEU A 1 247 ? -10.076 21.829 21.599 1.00 8.04 271 LEU A CA 1
ATOM 1684 C C . LEU A 1 247 ? -9.509 20.430 21.709 1.00 8.14 271 LEU A C 1
ATOM 1685 O O . LEU A 1 247 ? -9.024 19.865 20.722 1.00 8.22 271 LEU A O 1
ATOM 1690 N N . THR A 1 248 ? -9.540 19.904 22.924 1.00 7.99 272 THR A N 1
ATOM 1691 C CA . THR A 1 248 ? -8.979 18.606 23.217 1.00 8.04 272 THR A CA 1
ATOM 1692 C C . THR A 1 248 ? -10.088 17.597 23.451 1.00 8.64 272 THR A C 1
ATOM 1693 O O . THR A 1 248 ? -11.072 17.886 24.126 1.00 8.70 272 THR A O 1
ATOM 1697 N N . PHE A 1 249 ? -9.904 16.428 22.847 1.00 9.77 273 PHE A N 1
ATOM 1698 C CA . PHE A 1 249 ? -10.826 15.304 22.990 1.00 10.40 273 PHE A CA 1
ATOM 1699 C C . PHE A 1 249 ? -10.107 14.052 23.434 1.00 10.97 273 PHE A C 1
ATOM 1700 O O . PHE A 1 249 ? -9.000 13.770 22.985 1.00 11.33 273 PHE A O 1
ATOM 1708 N N . GLN A 1 250 ? -10.731 13.312 24.345 1.00 11.27 274 GLN A N 1
ATOM 1709 C CA . GLN A 1 250 ? -10.224 12.013 24.730 1.00 12.69 274 GLN A CA 1
ATOM 1710 C C . GLN A 1 250 ? -10.902 11.010 23.806 1.00 13.19 274 GLN A C 1
ATOM 1711 O O . GLN A 1 250 ? -12.111 11.083 23.585 1.00 13.53 274 GLN A O 1
ATOM 1717 N N . LEU A 1 251 ? -10.107 10.126 23.215 1.00 14.95 275 LEU A N 1
ATOM 1718 C CA . LEU A 1 251 ? -10.624 9.147 22.271 1.00 16.74 275 LEU A CA 1
ATOM 1719 C C . LEU A 1 251 ? -10.690 7.793 22.934 1.00 18.05 275 LEU A C 1
ATOM 1720 O O . LEU A 1 251 ? -9.820 7.433 23.716 1.00 18.02 275 LEU A O 1
ATOM 1725 N N . THR A 1 252 ? -11.740 7.049 22.628 1.00 20.39 276 THR A N 1
ATOM 1726 C CA . THR A 1 252 ? -11.891 5.719 23.180 1.00 22.15 276 THR A CA 1
ATOM 1727 C C . THR A 1 252 ? -11.981 4.725 22.047 1.00 22.72 276 THR A C 1
ATOM 1728 O O . THR A 1 252 ? -12.734 4.910 21.094 1.00 23.05 276 THR A O 1
ATOM 1732 N N . GLU A 1 253 ? -11.573 3.145 22.422 1.00 37.07 277 GLU A N 1
ATOM 1733 C CA . GLU A 1 253 ? -11.410 1.725 21.790 1.00 39.87 277 GLU A CA 1
ATOM 1734 C C . GLU A 1 253 ? -9.939 1.293 21.833 1.00 40.00 277 GLU A C 1
ATOM 1735 O O . GLU A 1 253 ? -9.117 1.746 21.034 1.00 40.81 277 GLU A O 1
#

InterPro domains:
  IPR005052 Legume-like lectin [PF03388] (53-276)
  IPR005052 Legume-like lectin [PS51328] (52-275)
  IPR013320 Concanavalin A-like lectin/glucanase domain superfamily [SSF49899] (50-277)
  IPR051136 Intracellular Lectin and Glycoprotein Transporter [PTHR12223] (35-511)

Sequence (223 aa):
PHRRFEYKYSFKGPHLVQSDGTVPFWAHAGNAIPSADQIRIAPSLKSQRGSVWTKTKAAFENWEVEVTFRVTGRGRIGADGLAIWYTENQGLDGPVFGSADMWNGVGIFFDSFDNNPAIVVVGNNGQINYDHQNDGATQALASCQRDFRNKPYPVRAKITYYQKTLTVMINNGFTPDKNDYEFCAKVENMVIPTQGHFGISAATGGLADDHDVLSFLTFQLTE

Foldseek 3Di:
DDWDWDVLQKFFAQQQADPVQDGHQKDKDWPWHDDRQWIFQFAFDAWGKMKMKGPFKDQFPKKKKKWWKAWEDDDQAFDAFKKKDWFADTWAADDPQGTAQATFFWIFTQGTHHVAQKTFIAHHRRPGRDDCVPPGVPRTQKMAGAHQHPAQAIKMWMWIQDPQKTFIWIDNRPDNDSPDTHGIIMHHNHDGDSMGMIMMMHTGHRGGIGMIIRMMIMIRDDD